Protein AF-A0A952FES9-F1 (afdb_monomer_lite)

Foldseek 3Di:
DDDDDDDDDDPPPPPPDPPPPPPPPPPPPQDAAADLDQVSVCCNVPVPDDPPPQWDWDFADDCAELVRHGDDPPGTFTWTKAWDDWADLDPFKIKTKIKIFGADPVRHGDQAFAGWIFIKIWMWTQDPVHTHTDETDRGQATAEGRSDQADWDWDDDPDRWIKIKTKYWDADQQKTWIWMWIWTDDRHDIHTPDRTHTPDIGRPRHDDPPDD

pLDDT: mean 83.29, std 17.83, range [33.44, 98.69]

Structure (mmCIF, N/CA/C/O backbone):
data_AF-A0A952FES9-F1
#
_entry.id   AF-A0A952FES9-F1
#
loop_
_atom_site.group_PDB
_atom_site.id
_atom_site.type_symbol
_atom_site.label_atom_id
_atom_site.label_alt_id
_atom_site.label_comp_id
_atom_site.label_asym_id
_atom_site.label_entity_id
_atom_site.label_seq_id
_atom_site.pdbx_PDB_ins_code
_atom_site.Cartn_x
_atom_site.Cartn_y
_atom_site.Cartn_z
_atom_site.occupancy
_atom_site.B_iso_or_equiv
_atom_site.auth_seq_id
_atom_site.auth_comp_id
_atom_site.auth_asym_id
_atom_site.auth_atom_id
_atom_site.pdbx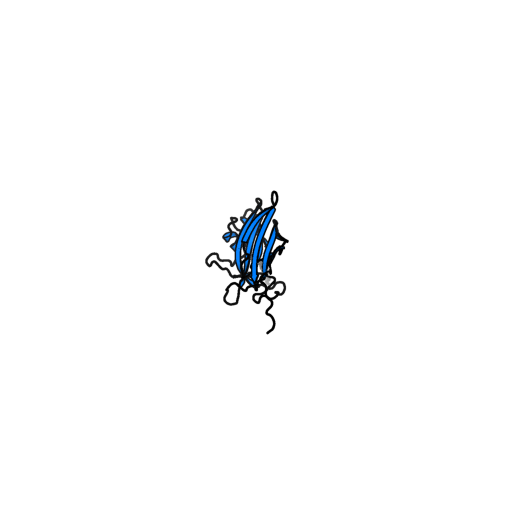_PDB_model_num
ATOM 1 N N . MET A 1 1 ? 2.338 -21.201 101.889 1.00 37.22 1 MET A N 1
ATOM 2 C CA . MET A 1 1 ? 3.198 -20.013 102.075 1.00 37.22 1 MET A CA 1
ATOM 3 C C . MET A 1 1 ? 4.229 -19.979 100.953 1.00 37.22 1 MET A C 1
ATOM 5 O O . MET A 1 1 ? 4.908 -20.974 100.788 1.00 37.22 1 MET A O 1
ATOM 9 N N . VAL A 1 2 ? 4.312 -18.839 100.245 1.00 34.56 2 VAL A N 1
ATOM 10 C CA . VAL A 1 2 ? 5.534 -18.262 99.623 1.00 34.56 2 VAL A CA 1
ATOM 11 C C . VAL A 1 2 ? 6.130 -19.034 98.419 1.00 34.56 2 VAL A C 1
ATOM 13 O O . VAL A 1 2 ? 6.714 -20.091 98.578 1.00 34.56 2 VAL A O 1
ATOM 16 N N . LYS A 1 3 ? 5.808 -18.593 97.186 1.00 33.44 3 LYS A N 1
ATOM 17 C CA . LYS A 1 3 ? 6.631 -17.792 96.224 1.00 33.44 3 LYS A CA 1
ATOM 18 C C . LYS A 1 3 ? 7.744 -18.594 95.517 1.00 33.44 3 LYS A C 1
ATOM 20 O O . LYS A 1 3 ? 8.674 -19.036 96.165 1.00 33.44 3 LYS A O 1
ATOM 25 N N . ALA A 1 4 ? 7.605 -18.797 94.198 1.00 37.91 4 ALA A N 1
ATOM 26 C CA . ALA A 1 4 ? 8.300 -18.071 93.103 1.00 37.91 4 ALA A CA 1
ATOM 27 C C . ALA A 1 4 ? 9.572 -18.845 92.659 1.00 37.91 4 ALA A C 1
ATOM 29 O O . ALA A 1 4 ? 10.183 -19.498 93.485 1.00 37.91 4 ALA A O 1
ATOM 30 N N . LEU A 1 5 ? 9.990 -18.944 91.393 1.00 39.38 5 LEU A N 1
ATOM 31 C CA . LEU A 1 5 ? 10.139 -17.943 90.338 1.00 39.38 5 LEU A CA 1
ATOM 32 C C . LEU A 1 5 ? 10.130 -18.609 88.937 1.00 39.38 5 LEU A C 1
ATOM 34 O O . LEU A 1 5 ? 10.703 -19.674 88.748 1.00 39.38 5 LEU A O 1
ATOM 38 N N . LEU A 1 6 ? 9.532 -17.892 87.978 1.00 43.06 6 LEU A N 1
ATOM 39 C CA . LEU A 1 6 ? 9.999 -17.573 86.616 1.00 43.06 6 LEU A CA 1
ATOM 40 C C . LEU A 1 6 ? 10.871 -18.568 85.818 1.00 43.06 6 LEU A C 1
ATOM 42 O O . LEU A 1 6 ? 12.030 -18.768 86.156 1.00 43.06 6 LEU A O 1
ATOM 46 N N . THR A 1 7 ? 10.449 -18.888 84.583 1.00 38.31 7 THR A N 1
ATOM 47 C CA . THR A 1 7 ? 11.291 -18.664 83.383 1.00 38.31 7 THR A CA 1
ATOM 48 C C . THR A 1 7 ? 10.426 -18.379 82.144 1.00 38.31 7 THR A C 1
ATOM 50 O O . THR A 1 7 ? 9.388 -18.991 81.922 1.00 38.31 7 THR A O 1
ATOM 53 N N . LYS A 1 8 ? 10.864 -17.368 81.389 1.00 44.75 8 LYS A N 1
ATOM 54 C CA . LYS A 1 8 ? 10.261 -16.713 80.222 1.00 44.75 8 LYS A CA 1
ATOM 55 C C . LYS A 1 8 ? 10.131 -17.635 79.003 1.00 44.75 8 LYS A C 1
ATOM 57 O O . LYS A 1 8 ? 11.095 -18.312 78.662 1.00 44.75 8 LYS A O 1
ATOM 62 N N . THR A 1 9 ? 9.071 -17.470 78.209 1.00 44.78 9 THR A N 1
ATOM 63 C CA . THR A 1 9 ? 9.201 -17.524 76.739 1.00 44.78 9 THR A CA 1
ATOM 64 C C . THR A 1 9 ? 8.173 -16.593 76.097 1.00 44.78 9 THR A C 1
ATOM 66 O O . THR A 1 9 ? 6.972 -16.831 76.138 1.00 44.78 9 THR A O 1
ATOM 69 N N . ILE A 1 10 ? 8.673 -15.479 75.563 1.00 46.44 10 ILE A N 1
ATOM 70 C CA . ILE A 1 10 ? 7.929 -14.499 74.772 1.00 46.44 10 ILE A CA 1
ATOM 71 C C . ILE A 1 10 ? 7.847 -15.071 73.356 1.00 46.44 10 ILE A C 1
ATOM 73 O O . ILE A 1 10 ? 8.868 -15.168 72.678 1.00 46.44 10 ILE A O 1
ATOM 77 N N . PHE A 1 11 ? 6.654 -15.473 72.919 1.00 42.72 11 PHE A N 1
ATOM 78 C CA . PHE A 1 11 ? 6.406 -15.831 71.524 1.00 42.72 11 PHE A CA 1
ATOM 79 C C . PHE A 1 11 ? 6.088 -14.550 70.750 1.00 42.72 11 PHE A C 1
ATOM 81 O O . PHE A 1 11 ? 4.980 -14.020 70.799 1.00 42.72 11 PHE A O 1
ATOM 88 N N . CYS A 1 12 ? 7.107 -14.024 70.077 1.00 37.72 12 CYS A N 1
ATOM 89 C CA . CYS A 1 12 ? 6.988 -12.930 69.126 1.00 37.72 12 CYS A CA 1
ATOM 90 C C . CYS A 1 12 ? 6.426 -13.517 67.820 1.00 37.72 12 CYS A C 1
ATOM 92 O O . CYS A 1 12 ? 7.174 -14.066 67.012 1.00 37.72 12 CYS A O 1
ATOM 94 N N . PHE A 1 13 ? 5.104 -13.479 67.635 1.00 44.19 13 PHE A N 1
ATOM 95 C CA . PHE A 1 13 ? 4.496 -13.805 66.345 1.00 44.19 13 PHE A CA 1
ATOM 96 C C . PHE A 1 13 ? 4.715 -12.615 65.407 1.00 44.19 13 PHE A C 1
ATOM 98 O O . PHE A 1 13 ? 4.030 -11.596 65.489 1.00 44.19 13 PHE A O 1
ATOM 105 N N . ALA A 1 14 ? 5.732 -12.735 64.555 1.00 44.38 14 ALA A N 1
ATOM 106 C CA . ALA A 1 14 ? 6.002 -11.805 63.475 1.00 44.38 14 ALA A CA 1
ATOM 107 C C . ALA A 1 14 ? 4.823 -11.823 62.492 1.00 44.38 14 ALA A C 1
ATOM 109 O O . ALA A 1 14 ? 4.564 -12.814 61.810 1.00 44.38 14 ALA A O 1
ATOM 110 N N . MET A 1 15 ? 4.095 -10.711 62.456 1.00 43.44 15 MET A N 1
ATOM 111 C CA . MET A 1 15 ? 3.069 -10.407 61.471 1.00 43.44 15 MET A CA 1
ATOM 112 C C . MET A 1 15 ? 3.768 -10.259 60.111 1.00 43.44 15 MET A C 1
ATOM 114 O O . MET A 1 15 ? 4.444 -9.265 59.849 1.00 43.44 15 MET A O 1
ATOM 118 N N . VAL A 1 16 ? 3.679 -11.302 59.284 1.00 50.78 16 VAL A N 1
ATOM 119 C CA . VAL A 1 16 ? 4.193 -11.322 57.911 1.00 50.78 16 VAL A CA 1
ATOM 120 C C . VAL A 1 16 ? 3.442 -10.257 57.116 1.00 50.78 16 VAL A C 1
ATOM 122 O O . VAL A 1 16 ? 2.251 -10.393 56.838 1.00 50.78 16 VAL A O 1
ATOM 125 N N . GLY A 1 17 ? 4.143 -9.170 56.799 1.00 46.59 17 GLY A N 1
ATOM 126 C CA . GLY A 1 17 ? 3.653 -8.116 55.927 1.00 46.59 17 GLY A CA 1
ATOM 127 C C . GLY A 1 17 ? 3.383 -8.668 54.532 1.00 46.59 17 GLY A C 1
ATOM 128 O O . GLY A 1 17 ? 4.299 -9.109 53.840 1.00 46.59 17 GLY A O 1
ATOM 129 N N . LEU A 1 18 ? 2.115 -8.621 54.124 1.00 42.81 18 LEU A N 1
ATOM 130 C CA . LEU A 1 18 ? 1.702 -8.735 52.731 1.00 42.81 18 LEU A CA 1
ATOM 131 C C . LEU A 1 18 ? 2.278 -7.524 51.977 1.00 42.81 18 LEU A C 1
ATOM 133 O O . LEU A 1 18 ? 1.701 -6.440 51.965 1.00 42.81 18 LEU A O 1
ATOM 137 N N . LEU A 1 19 ? 3.452 -7.701 51.375 1.00 47.50 19 LEU A N 1
ATOM 138 C CA . LEU A 1 19 ? 3.967 -6.812 50.340 1.00 47.50 19 LEU A CA 1
ATOM 139 C C . LEU A 1 19 ? 3.065 -6.965 49.113 1.00 47.50 19 LEU A C 1
ATOM 141 O O . LEU A 1 19 ? 3.233 -7.876 48.305 1.00 47.50 19 LEU A O 1
ATOM 145 N N . THR A 1 20 ? 2.081 -6.078 48.986 1.00 48.62 20 THR A N 1
ATOM 146 C CA . THR A 1 20 ? 1.374 -5.848 47.729 1.00 48.62 20 THR A CA 1
ATOM 147 C C . THR A 1 20 ? 2.391 -5.321 46.722 1.00 48.62 20 THR A C 1
ATOM 149 O O . THR A 1 20 ? 2.711 -4.132 46.707 1.00 48.62 20 THR A O 1
ATOM 152 N N . LEU A 1 21 ? 2.929 -6.217 45.897 1.00 49.56 21 LEU A N 1
ATOM 153 C CA . LEU A 1 21 ? 3.602 -5.857 44.657 1.00 49.56 21 LEU A CA 1
ATOM 154 C C . LEU A 1 21 ? 2.552 -5.203 43.753 1.00 49.56 21 LEU A C 1
ATOM 156 O O . LEU A 1 21 ? 1.892 -5.869 42.959 1.00 49.56 21 LEU A O 1
ATOM 160 N N . ALA A 1 22 ? 2.371 -3.891 43.904 1.00 50.25 22 ALA A N 1
ATOM 161 C CA . ALA A 1 22 ? 1.755 -3.055 42.890 1.00 50.25 22 ALA A CA 1
ATOM 162 C C . ALA A 1 22 ? 2.706 -3.051 41.688 1.00 50.25 22 ALA A C 1
ATOM 164 O O . ALA A 1 22 ? 3.553 -2.176 41.524 1.00 50.25 22 ALA A O 1
ATOM 165 N N . SER A 1 23 ? 2.622 -4.107 40.884 1.00 43.56 23 SER A N 1
ATOM 166 C CA . SER A 1 23 ? 3.168 -4.114 39.541 1.00 43.56 23 SER A CA 1
ATOM 167 C C . SER A 1 23 ? 2.379 -3.058 38.771 1.00 43.56 23 SER A C 1
ATOM 169 O O . SER A 1 23 ? 1.238 -3.285 38.373 1.00 43.56 23 SER A O 1
ATOM 171 N N . CYS A 1 24 ? 2.962 -1.864 38.634 1.00 47.00 24 CYS A N 1
ATOM 172 C CA . CYS A 1 24 ? 2.559 -0.868 37.648 1.00 47.00 24 CYS A CA 1
ATOM 173 C C . CYS A 1 24 ? 2.824 -1.442 36.252 1.00 47.00 24 CYS A C 1
ATOM 175 O O . CYS A 1 24 ? 3.723 -0.994 35.542 1.00 47.00 24 CYS A O 1
ATOM 177 N N . ASN A 1 25 ? 2.052 -2.449 35.856 1.00 50.66 25 ASN A N 1
ATOM 178 C CA . ASN A 1 25 ? 1.855 -2.735 34.453 1.00 50.66 25 ASN A CA 1
ATOM 179 C C . ASN A 1 25 ? 1.049 -1.547 33.937 1.00 50.66 25 ASN A C 1
ATOM 181 O O . ASN A 1 25 ? -0.163 -1.485 34.127 1.00 50.66 25 ASN A O 1
ATOM 185 N N . LYS A 1 26 ? 1.733 -0.548 33.364 1.00 53.19 26 LYS A N 1
ATOM 186 C CA . LYS A 1 26 ? 1.083 0.334 32.397 1.00 53.19 26 LYS A CA 1
ATOM 187 C C . LYS A 1 26 ? 0.494 -0.615 31.364 1.00 53.19 26 LYS A C 1
ATOM 189 O O . LYS A 1 26 ? 1.251 -1.230 30.620 1.00 53.19 26 LYS A O 1
ATOM 194 N N . GLU A 1 27 ? -0.819 -0.803 31.401 1.00 58.66 27 GLU A N 1
ATOM 195 C CA . GLU A 1 27 ? -1.538 -1.410 30.294 1.00 58.66 27 GLU A CA 1
ATOM 196 C C . GLU A 1 27 ? -1.139 -0.592 29.069 1.00 58.66 27 GLU A C 1
ATOM 198 O O . GLU A 1 27 ? -1.372 0.617 29.015 1.00 58.66 27 GLU A O 1
ATOM 203 N N . GLU A 1 28 ? -0.373 -1.214 28.178 1.00 69.25 28 GLU A N 1
ATOM 204 C CA . GLU A 1 28 ? 0.093 -0.572 26.963 1.00 69.25 28 GLU A CA 1
ATOM 205 C C . GLU A 1 28 ? -1.152 -0.323 26.118 1.00 69.25 28 GLU A C 1
ATOM 207 O O . GLU A 1 28 ? -1.733 -1.244 25.541 1.00 69.25 28 GLU A O 1
ATOM 212 N N . GLU A 1 29 ? -1.644 0.914 26.169 1.00 81.75 29 GLU A N 1
ATOM 213 C CA . GLU A 1 29 ? -2.833 1.324 25.440 1.00 81.75 29 GLU A CA 1
ATOM 214 C C . GLU A 1 29 ? -2.587 1.061 23.956 1.00 81.75 29 GLU A C 1
ATOM 216 O O . GLU A 1 29 ? -1.639 1.584 23.365 1.00 81.75 29 GLU A O 1
ATOM 221 N N . ILE A 1 30 ? -3.412 0.197 23.360 1.00 88.31 30 ILE A N 1
ATOM 222 C CA . ILE A 1 30 ? -3.239 -0.167 21.958 1.00 88.31 30 ILE A CA 1
ATOM 223 C C . ILE A 1 30 ? -3.445 1.105 21.121 1.00 88.31 30 ILE A C 1
ATOM 225 O O . ILE A 1 30 ? -4.477 1.749 21.282 1.00 88.31 30 ILE A O 1
ATOM 229 N N . PRO A 1 31 ? -2.520 1.484 20.223 1.00 93.25 31 PRO A N 1
ATOM 230 C CA . PRO A 1 31 ? -2.639 2.739 19.491 1.00 93.25 31 PRO A CA 1
ATOM 231 C C . PRO A 1 31 ? -3.911 2.828 18.636 1.00 93.25 31 PRO A C 1
ATOM 233 O O . PRO A 1 31 ? -4.290 1.881 17.936 1.00 93.25 31 PRO A O 1
ATOM 236 N N . HIS A 1 32 ? -4.536 4.007 18.652 1.00 96.19 32 HIS A N 1
ATOM 237 C CA . HIS A 1 32 ? -5.745 4.322 17.895 1.00 96.19 32 HIS A CA 1
ATOM 238 C C . HIS A 1 32 ? -5.620 5.664 17.165 1.00 96.19 32 HIS A C 1
ATOM 240 O O . HIS A 1 32 ? -5.036 6.616 17.678 1.00 96.19 32 HIS A O 1
ATOM 246 N N . ALA A 1 33 ? -6.241 5.765 15.990 1.00 96.75 33 ALA A N 1
ATOM 247 C CA . ALA A 1 33 ? -6.439 7.022 15.278 1.00 96.75 33 ALA A CA 1
ATOM 248 C C . ALA A 1 33 ? -7.888 7.495 15.443 1.00 96.75 33 ALA A C 1
ATOM 250 O O . ALA A 1 33 ? -8.834 6.747 15.191 1.00 96.75 33 ALA A O 1
ATOM 251 N N . ALA A 1 34 ? -8.091 8.758 15.817 1.00 95.88 34 ALA A N 1
ATOM 252 C CA . ALA A 1 34 ? -9.437 9.316 15.972 1.00 95.88 34 ALA A CA 1
ATOM 253 C C . ALA A 1 34 ? -10.205 9.403 14.637 1.00 95.88 34 ALA A C 1
ATOM 255 O O . ALA A 1 34 ? -11.433 9.309 14.600 1.00 95.88 34 ALA A O 1
ATOM 256 N N . THR A 1 35 ? -9.487 9.568 13.524 1.00 96.25 35 THR A N 1
ATOM 257 C CA . THR A 1 35 ? -10.046 9.759 12.181 1.00 96.25 35 THR A CA 1
ATOM 258 C C . THR A 1 35 ? -9.373 8.827 11.170 1.00 96.25 35 THR A C 1
ATOM 260 O O . THR A 1 35 ? -8.400 8.147 11.482 1.00 96.25 35 THR A O 1
ATOM 263 N N . LEU A 1 36 ? -9.898 8.804 9.941 1.00 97.25 36 LEU A N 1
ATOM 264 C CA . LEU A 1 36 ? -9.268 8.135 8.794 1.00 97.25 36 LEU A CA 1
ATOM 265 C C . LEU A 1 36 ? -8.270 9.047 8.058 1.00 97.25 36 LEU A C 1
ATOM 267 O O . LEU A 1 36 ? -7.999 8.850 6.874 1.00 97.25 36 LEU A O 1
ATOM 271 N N . ASP A 1 37 ? -7.762 10.081 8.728 1.00 95.19 37 ASP A N 1
ATOM 272 C CA . ASP A 1 37 ? -6.699 10.906 8.171 1.00 95.19 37 ASP A CA 1
ATOM 273 C C . ASP A 1 37 ? -5.431 10.066 7.928 1.00 95.19 37 ASP A C 1
ATOM 275 O O . ASP A 1 37 ? -5.051 9.235 8.754 1.00 95.19 37 ASP A O 1
ATOM 279 N N . ARG A 1 38 ? -4.769 10.289 6.787 1.00 92.69 38 ARG A N 1
ATOM 280 C CA . ARG A 1 38 ? -3.589 9.511 6.374 1.00 92.69 38 ARG A CA 1
ATOM 281 C C . ARG A 1 38 ? -2.460 9.607 7.394 1.00 92.69 38 ARG A C 1
ATOM 283 O O . ARG A 1 38 ? -1.885 8.588 7.752 1.00 92.69 38 ARG A O 1
ATOM 290 N N . THR A 1 39 ? -2.171 10.808 7.880 1.00 90.94 39 THR A N 1
ATOM 291 C CA . THR A 1 39 ? -1.104 11.061 8.855 1.00 90.94 39 THR A CA 1
ATOM 292 C C . THR A 1 39 ? -1.407 10.366 10.182 1.00 90.94 39 THR A C 1
ATOM 294 O O . THR A 1 39 ? -0.530 9.712 10.746 1.00 90.94 39 THR A O 1
ATOM 297 N N . ALA A 1 40 ? -2.657 10.429 10.651 1.00 93.81 40 ALA A N 1
ATOM 298 C CA . ALA A 1 40 ? -3.076 9.734 11.869 1.00 93.81 40 ALA A CA 1
ATOM 299 C C . ALA A 1 40 ? -2.949 8.204 11.748 1.00 93.81 40 ALA A C 1
ATOM 301 O O . ALA A 1 40 ? -2.428 7.551 12.652 1.00 93.81 40 ALA A O 1
ATOM 302 N N . LEU A 1 41 ? -3.381 7.623 10.624 1.00 95.94 41 LEU A N 1
ATOM 303 C CA . LEU A 1 41 ? -3.267 6.181 10.386 1.00 95.94 41 LEU A CA 1
ATOM 304 C C . LEU A 1 41 ? -1.812 5.730 10.204 1.00 95.94 41 LEU A C 1
ATOM 306 O O . LEU A 1 41 ? -1.452 4.652 10.678 1.00 95.94 41 LEU A O 1
ATOM 310 N N . MET A 1 42 ? -0.965 6.551 9.574 1.00 94.00 42 MET A N 1
ATOM 311 C CA . MET A 1 42 ? 0.474 6.293 9.469 1.00 94.00 42 MET A CA 1
ATOM 312 C C . MET A 1 42 ? 1.135 6.216 10.845 1.00 94.00 42 MET A C 1
ATOM 314 O O . MET A 1 42 ? 1.875 5.270 11.086 1.00 94.00 42 MET A O 1
ATOM 318 N N . ALA A 1 43 ? 0.818 7.130 11.767 1.00 92.12 43 ALA A N 1
ATOM 319 C CA . ALA A 1 43 ? 1.353 7.092 13.131 1.00 92.12 43 ALA A CA 1
ATOM 320 C C . ALA A 1 43 ? 0.920 5.834 13.912 1.00 92.12 43 ALA A C 1
ATOM 322 O O . ALA A 1 43 ? 1.680 5.317 14.725 1.00 92.12 43 ALA A O 1
ATOM 323 N N . VAL A 1 44 ? -0.279 5.301 13.646 1.00 94.44 44 VAL A N 1
ATOM 324 C CA . VAL A 1 44 ? -0.731 4.028 14.237 1.00 94.44 44 VAL A CA 1
ATOM 325 C C . VAL A 1 44 ? -0.014 2.830 13.608 1.00 94.44 44 VAL A C 1
ATOM 327 O O . VAL A 1 44 ? 0.387 1.911 14.318 1.00 94.44 44 VAL A O 1
ATOM 330 N N . ALA A 1 45 ? 0.143 2.810 12.281 1.00 94.50 45 ALA A N 1
ATOM 331 C CA . ALA A 1 45 ? 0.784 1.698 11.573 1.00 94.50 45 ALA A CA 1
ATOM 332 C C . ALA A 1 45 ? 2.311 1.659 11.757 1.00 94.50 45 ALA A C 1
ATOM 334 O O . ALA A 1 45 ? 2.921 0.587 11.695 1.00 94.50 45 ALA A O 1
ATOM 335 N N . PHE A 1 46 ? 2.917 2.821 11.984 1.00 92.06 46 PHE A N 1
ATOM 336 C CA . PHE A 1 46 ? 4.349 3.030 12.120 1.00 92.06 46 PHE A CA 1
ATOM 337 C C . PHE A 1 46 ? 4.587 4.032 13.261 1.00 92.06 46 PHE A C 1
ATOM 339 O O . PHE A 1 46 ? 4.649 5.232 13.009 1.00 92.06 46 PHE A O 1
ATOM 346 N N . PRO A 1 47 ? 4.719 3.573 14.517 1.00 86.94 47 PRO A N 1
ATOM 347 C CA . PRO A 1 47 ? 4.833 4.462 15.680 1.00 86.94 47 PRO A CA 1
ATOM 348 C C . PRO A 1 47 ? 5.999 5.460 15.610 1.00 86.94 47 PRO A C 1
ATOM 350 O O . PRO A 1 47 ? 5.893 6.577 16.110 1.00 86.94 47 PRO A O 1
ATOM 353 N N . ASP A 1 48 ? 7.086 5.085 14.932 1.00 85.19 48 ASP A N 1
ATOM 354 C CA . ASP A 1 48 ? 8.259 5.941 14.723 1.00 85.19 48 ASP A CA 1
ATOM 355 C C . ASP A 1 48 ? 8.127 6.864 13.494 1.00 85.19 48 ASP A C 1
ATOM 357 O O . ASP A 1 48 ? 9.081 7.551 13.118 1.00 85.19 48 ASP A O 1
ATOM 361 N N . TRP A 1 49 ? 6.972 6.864 12.817 1.00 85.31 49 TRP A N 1
ATOM 362 C CA . TRP A 1 49 ? 6.726 7.683 11.634 1.00 85.31 49 TRP A CA 1
ATOM 363 C C . TRP A 1 49 ? 6.487 9.147 11.995 1.00 85.31 49 TRP A C 1
ATOM 365 O O . TRP A 1 49 ? 5.718 9.470 12.902 1.00 85.31 49 TRP A O 1
ATOM 375 N N . LYS A 1 50 ? 7.144 10.053 11.264 1.00 75.38 50 LYS A N 1
ATOM 376 C CA . LYS A 1 50 ? 7.068 11.497 11.499 1.00 75.38 50 LYS A CA 1
ATOM 377 C C . LYS A 1 50 ? 6.655 12.213 10.225 1.00 75.38 50 LYS A C 1
ATOM 379 O O . LYS A 1 50 ? 7.317 12.116 9.197 1.00 75.38 50 LYS A O 1
ATOM 384 N N . ALA A 1 51 ? 5.591 13.002 10.328 1.00 67.38 51 ALA A N 1
ATOM 385 C CA . ALA A 1 51 ? 5.066 13.780 9.211 1.00 67.38 51 ALA A CA 1
ATOM 386 C C . ALA A 1 51 ? 5.990 14.928 8.762 1.00 67.38 51 ALA A C 1
ATOM 388 O O . ALA A 1 51 ? 5.849 15.416 7.644 1.00 67.38 51 ALA A O 1
ATOM 389 N N . SER A 1 52 ? 6.905 15.384 9.626 1.00 56.75 52 SER A N 1
ATOM 390 C CA . SER A 1 52 ? 7.625 16.657 9.477 1.00 56.75 52 SER A CA 1
ATOM 391 C C . SER A 1 52 ? 8.677 16.692 8.364 1.00 56.75 52 SER A C 1
ATOM 393 O O . SER A 1 52 ? 9.111 17.780 7.995 1.00 56.75 52 SER A O 1
ATOM 395 N N . ASP A 1 53 ? 9.054 15.540 7.802 1.00 51.78 53 ASP A N 1
ATOM 396 C CA . ASP A 1 53 ? 10.269 15.431 6.981 1.00 51.78 53 ASP A CA 1
ATOM 397 C C . ASP A 1 53 ? 9.969 14.925 5.556 1.00 51.78 53 ASP A C 1
ATOM 399 O O . ASP A 1 53 ? 10.873 14.786 4.734 1.00 51.78 53 ASP A O 1
ATOM 403 N N . GLY A 1 54 ? 8.707 14.594 5.250 1.00 54.31 54 GLY A N 1
ATOM 404 C CA . GLY A 1 54 ? 8.272 14.047 3.954 1.00 54.31 54 GLY A CA 1
ATOM 405 C C . GLY A 1 54 ? 8.782 12.634 3.632 1.00 54.31 54 GLY A C 1
ATOM 406 O O . GLY A 1 54 ? 8.182 11.956 2.806 1.00 54.31 54 GLY A O 1
ATOM 407 N N . LYS A 1 55 ? 9.829 12.169 4.321 1.00 63.50 55 LYS A N 1
ATOM 408 C CA . LYS A 1 55 ? 10.432 10.843 4.196 1.00 63.50 55 LYS A CA 1
ATOM 409 C C . LYS A 1 55 ? 10.581 10.253 5.586 1.00 63.50 55 LYS A C 1
ATOM 411 O O . LYS A 1 55 ? 11.387 10.741 6.374 1.00 63.50 55 LYS A O 1
ATOM 416 N N . THR A 1 56 ? 9.844 9.194 5.911 1.00 76.69 56 THR A N 1
ATOM 417 C CA . THR A 1 56 ? 10.254 8.365 7.049 1.00 76.69 56 THR A CA 1
ATOM 418 C C . THR A 1 56 ? 10.716 7.010 6.569 1.00 76.69 56 THR A C 1
ATOM 420 O O . THR A 1 56 ? 9.974 6.263 5.932 1.00 76.69 56 THR A O 1
ATOM 423 N N . ILE A 1 57 ? 11.962 6.709 6.920 1.00 87.00 57 ILE A N 1
ATOM 424 C CA . ILE A 1 57 ? 12.577 5.415 6.693 1.00 87.00 57 ILE A CA 1
ATOM 425 C C . ILE A 1 57 ? 12.134 4.490 7.820 1.00 87.00 57 ILE A C 1
ATOM 427 O O . ILE A 1 57 ? 12.416 4.740 8.989 1.00 87.00 57 ILE A O 1
ATOM 431 N N . GLN A 1 58 ? 11.453 3.415 7.454 1.00 89.75 58 GLN A N 1
ATOM 432 C CA . GLN A 1 58 ? 11.009 2.362 8.353 1.00 89.75 58 GLN A CA 1
ATOM 433 C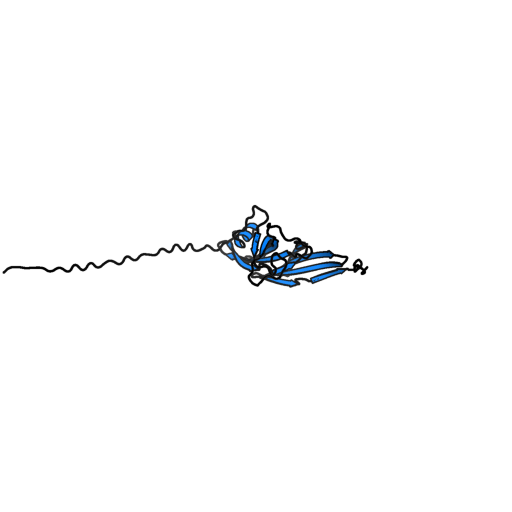 C . GLN A 1 58 ? 11.695 1.053 7.969 1.00 89.75 58 GLN A C 1
ATOM 435 O O . GLN A 1 58 ? 12.022 0.815 6.806 1.00 89.75 58 GLN A O 1
ATOM 440 N N . ALA A 1 59 ? 11.918 0.186 8.951 1.00 90.06 59 ALA A N 1
ATOM 441 C CA . ALA A 1 59 ? 12.361 -1.176 8.694 1.00 90.06 59 ALA A CA 1
ATOM 442 C C . ALA A 1 59 ? 11.120 -2.065 8.527 1.00 90.06 59 ALA A C 1
ATOM 444 O O . ALA A 1 59 ? 10.418 -2.335 9.504 1.00 90.06 59 ALA A O 1
ATOM 445 N N . ILE A 1 60 ? 10.847 -2.505 7.298 1.00 90.25 60 ILE A N 1
ATOM 446 C CA . ILE A 1 60 ? 9.666 -3.311 6.954 1.00 90.25 60 ILE A CA 1
ATOM 447 C C . ILE A 1 60 ? 10.061 -4.596 6.235 1.00 90.25 60 ILE A C 1
ATOM 449 O O . ILE A 1 60 ? 11.144 -4.675 5.659 1.00 90.25 60 ILE A O 1
ATOM 453 N N . GLU A 1 61 ? 9.199 -5.604 6.260 1.00 89.81 61 GLU A N 1
ATOM 454 C CA . GLU A 1 61 ? 9.462 -6.846 5.532 1.00 89.81 61 GLU A CA 1
ATOM 455 C C . GLU A 1 61 ? 9.184 -6.649 4.040 1.00 89.81 61 GLU A C 1
ATOM 457 O O . GLU A 1 61 ? 8.038 -6.503 3.619 1.00 89.81 61 GLU A O 1
ATOM 462 N N . LEU A 1 62 ? 10.249 -6.649 3.236 1.00 85.56 62 LEU A N 1
ATOM 463 C CA . LEU A 1 62 ? 10.168 -6.666 1.778 1.00 85.56 62 LEU A CA 1
ATOM 464 C C . LEU A 1 62 ? 10.747 -7.980 1.249 1.00 85.56 62 LEU A C 1
ATOM 466 O O . LEU A 1 62 ? 11.709 -8.498 1.818 1.00 85.56 62 LEU A O 1
ATOM 470 N N . PRO A 1 63 ? 10.228 -8.511 0.128 1.00 77.25 63 PRO A N 1
ATOM 471 C CA . PRO A 1 63 ? 10.777 -9.715 -0.487 1.00 77.25 63 PRO A CA 1
ATOM 472 C C . PRO A 1 63 ? 12.170 -9.481 -1.095 1.00 77.25 63 PRO A C 1
ATOM 474 O O . PRO A 1 63 ? 12.873 -10.450 -1.361 1.00 77.25 63 PRO A O 1
ATOM 477 N N . ILE A 1 64 ? 12.607 -8.228 -1.278 1.00 70.00 64 ILE A N 1
ATOM 478 C CA . ILE A 1 64 ? 13.983 -7.889 -1.667 1.00 70.00 64 ILE A CA 1
ATOM 479 C C . ILE A 1 64 ? 14.677 -7.042 -0.598 1.00 70.00 64 ILE A C 1
ATOM 481 O O . ILE A 1 64 ? 14.044 -6.281 0.137 1.00 70.00 64 ILE A O 1
ATOM 485 N N . ASN A 1 65 ? 16.000 -7.152 -0.538 1.00 69.38 65 ASN A N 1
ATOM 486 C CA . ASN A 1 65 ? 16.856 -6.293 0.272 1.00 69.38 65 ASN A CA 1
ATOM 487 C C . ASN A 1 65 ? 17.271 -5.021 -0.492 1.00 69.38 65 ASN A C 1
ATOM 489 O O . ASN A 1 65 ? 17.059 -4.906 -1.699 1.00 69.38 65 ASN A O 1
ATOM 493 N N . SER A 1 66 ? 17.932 -4.086 0.200 1.00 64.81 66 SER A N 1
ATOM 494 C CA . SER A 1 66 ? 18.450 -2.836 -0.387 1.00 64.81 66 SER A CA 1
ATOM 495 C C . SER A 1 66 ? 19.489 -3.038 -1.504 1.00 64.81 66 SER A C 1
ATOM 497 O O . SER A 1 66 ? 19.851 -2.087 -2.180 1.00 64.81 66 SER A O 1
ATOM 499 N N . GLY A 1 67 ? 19.992 -4.258 -1.708 1.00 63.72 67 GLY A N 1
ATOM 500 C CA . GLY A 1 67 ? 20.867 -4.608 -2.830 1.00 63.72 67 GLY A CA 1
ATOM 501 C C . GLY A 1 67 ? 20.121 -5.163 -4.046 1.00 63.72 67 GLY A C 1
ATOM 502 O O . GLY A 1 67 ? 20.768 -5.697 -4.944 1.00 63.72 67 GLY A O 1
ATOM 503 N N . GLY A 1 68 ? 18.784 -5.128 -4.055 1.00 64.56 68 GLY A N 1
ATOM 504 C CA . GLY A 1 68 ? 17.961 -5.664 -5.143 1.00 64.56 68 GLY A CA 1
ATOM 505 C C . GLY A 1 68 ? 17.921 -7.194 -5.212 1.00 64.56 68 GLY A C 1
ATOM 506 O O . GLY A 1 68 ? 17.479 -7.751 -6.212 1.00 64.56 68 GLY A O 1
ATOM 507 N N . LYS A 1 69 ? 18.394 -7.896 -4.174 1.00 70.00 69 LYS A N 1
ATOM 508 C CA . LYS A 1 69 ? 18.396 -9.367 -4.107 1.00 70.00 69 LYS A CA 1
ATOM 509 C C . LYS A 1 69 ? 17.254 -9.862 -3.234 1.00 70.00 69 LYS A C 1
ATOM 511 O O . LYS A 1 69 ? 16.845 -9.157 -2.316 1.00 70.00 69 LYS A O 1
ATOM 516 N N . GLN A 1 70 ? 16.810 -11.098 -3.463 1.00 78.12 70 GLN A N 1
ATOM 517 C CA . GLN A 1 70 ? 15.843 -11.768 -2.593 1.00 78.12 70 GLN A CA 1
ATOM 518 C C . GLN A 1 70 ? 16.288 -11.666 -1.127 1.00 78.12 70 GLN A C 1
ATOM 520 O O . GLN A 1 70 ? 17.408 -12.047 -0.773 1.00 78.12 70 GLN A O 1
ATOM 525 N N . ALA A 1 71 ? 15.417 -11.126 -0.282 1.00 77.75 71 ALA A N 1
ATOM 526 C CA . ALA A 1 71 ? 15.648 -11.055 1.148 1.00 77.75 71 ALA A CA 1
ATOM 527 C C . ALA A 1 71 ? 15.331 -12.417 1.789 1.00 77.75 71 ALA A C 1
ATOM 529 O O . ALA A 1 71 ? 14.347 -13.060 1.402 1.00 77.75 71 ALA A O 1
ATOM 530 N N . PRO A 1 72 ? 16.121 -12.868 2.781 1.00 81.75 72 PRO A N 1
ATOM 531 C CA . PRO A 1 72 ? 15.715 -13.978 3.632 1.00 81.75 72 PRO A CA 1
ATOM 532 C C . PRO A 1 72 ? 14.374 -13.663 4.304 1.00 81.75 72 PRO A C 1
ATOM 534 O O . PRO A 1 72 ? 14.151 -12.530 4.736 1.00 81.75 72 PRO A O 1
ATOM 537 N N . THR A 1 73 ? 13.496 -14.658 4.426 1.00 79.44 73 THR A N 1
ATOM 538 C CA . THR A 1 73 ? 12.189 -14.506 5.081 1.00 79.44 73 THR A CA 1
ATOM 539 C C . THR A 1 73 ? 12.333 -13.881 6.472 1.00 79.44 73 THR A C 1
ATOM 541 O O . THR A 1 73 ? 13.194 -14.288 7.249 1.00 79.44 73 THR A O 1
ATOM 544 N N . GLY A 1 74 ? 11.500 -12.881 6.776 1.00 78.19 74 GLY A N 1
ATOM 545 C CA . GLY A 1 74 ? 11.538 -12.136 8.041 1.00 78.19 74 GLY A CA 1
ATOM 546 C C . GLY A 1 74 ? 12.642 -11.075 8.132 1.00 78.19 74 GLY A C 1
ATOM 547 O O . GLY A 1 74 ? 12.756 -10.393 9.150 1.00 78.19 74 GLY A O 1
ATOM 548 N N . SER A 1 75 ? 13.461 -10.898 7.089 1.00 84.31 75 SER A N 1
ATOM 549 C CA . SER A 1 75 ? 14.415 -9.787 7.044 1.00 84.31 75 SER A CA 1
ATOM 550 C C . SER A 1 75 ? 13.686 -8.472 6.806 1.00 84.31 75 SER A C 1
ATOM 552 O O . SER A 1 75 ? 12.822 -8.371 5.935 1.00 84.31 75 SER A O 1
ATOM 554 N N . LYS A 1 76 ? 14.086 -7.443 7.553 1.00 88.88 76 LYS A N 1
ATOM 555 C CA . LYS A 1 76 ? 13.577 -6.087 7.365 1.00 88.88 76 LYS A CA 1
ATOM 556 C C . LYS A 1 76 ? 14.497 -5.292 6.447 1.00 88.88 76 LYS A C 1
ATOM 558 O O . LYS A 1 76 ? 15.706 -5.232 6.666 1.00 88.88 76 LYS A O 1
ATOM 563 N N . THR A 1 77 ? 13.905 -4.634 5.464 1.00 89.06 77 THR A N 1
ATOM 564 C CA . THR A 1 77 ? 14.564 -3.721 4.533 1.00 89.06 77 THR A CA 1
ATOM 565 C C . THR A 1 77 ? 14.256 -2.289 4.949 1.00 89.06 77 THR A C 1
ATOM 567 O O . THR A 1 77 ? 13.100 -1.934 5.199 1.00 89.06 77 THR A O 1
ATOM 570 N N . ARG A 1 78 ? 15.297 -1.451 5.032 1.00 90.69 78 ARG A N 1
ATOM 571 C CA . ARG A 1 78 ? 15.123 -0.009 5.242 1.00 90.69 78 ARG A CA 1
ATOM 572 C C . ARG A 1 78 ? 14.407 0.561 4.029 1.00 90.69 78 ARG A C 1
ATOM 574 O O . ARG A 1 78 ? 14.908 0.428 2.915 1.00 90.69 78 ARG A O 1
ATOM 581 N N . SER A 1 79 ? 13.259 1.180 4.261 1.00 90.38 79 SER A N 1
ATOM 582 C CA . SER A 1 79 ? 12.404 1.661 3.185 1.00 90.38 79 SER A CA 1
ATOM 583 C C . SER A 1 79 ? 11.754 2.985 3.544 1.00 90.38 79 SER A C 1
ATOM 585 O O . SER A 1 79 ? 11.268 3.156 4.659 1.00 90.38 79 SER A O 1
ATOM 587 N N . GLU A 1 80 ? 11.719 3.911 2.597 1.00 91.00 80 GLU A N 1
ATOM 588 C CA . GLU A 1 80 ? 10.866 5.090 2.663 1.00 91.00 80 GLU A CA 1
ATOM 589 C C . GLU A 1 80 ? 9.413 4.651 2.458 1.00 91.00 80 GLU A C 1
ATOM 591 O O . GLU A 1 80 ? 9.114 3.961 1.480 1.00 91.00 80 GLU A O 1
ATOM 596 N N . ILE A 1 81 ? 8.522 5.018 3.387 1.00 91.81 81 ILE A N 1
ATOM 597 C CA . ILE A 1 81 ? 7.097 4.668 3.323 1.00 91.81 81 ILE A CA 1
ATOM 598 C C . ILE A 1 81 ? 6.255 5.918 3.084 1.00 91.81 81 ILE A C 1
ATOM 600 O O . ILE A 1 81 ? 6.253 6.843 3.900 1.00 91.81 81 ILE A O 1
ATOM 604 N N . LEU A 1 82 ? 5.486 5.908 1.998 1.00 91.06 82 LEU A N 1
ATOM 605 C CA . LEU A 1 82 ? 4.634 7.013 1.572 1.00 91.06 82 LEU A CA 1
ATOM 606 C C . LEU A 1 82 ? 3.158 6.588 1.589 1.00 91.06 82 LEU A C 1
ATOM 608 O O . LEU A 1 82 ? 2.812 5.569 0.987 1.00 91.06 82 LEU A O 1
ATOM 612 N N . PRO A 1 83 ? 2.251 7.338 2.240 1.00 93.12 83 PRO A N 1
ATOM 613 C CA . PRO A 1 83 ? 0.827 7.024 2.208 1.00 93.12 83 PRO A CA 1
ATOM 614 C C . PRO A 1 83 ? 0.216 7.362 0.839 1.00 93.12 83 PRO A C 1
ATOM 616 O O . PRO A 1 83 ? 0.289 8.501 0.379 1.00 93.12 83 PRO A O 1
ATOM 619 N N . LEU A 1 84 ? -0.462 6.399 0.210 1.00 94.88 84 LEU A N 1
ATOM 620 C CA . LEU A 1 84 ? -1.109 6.574 -1.097 1.00 94.88 84 LEU A CA 1
ATOM 621 C C . LEU A 1 84 ? -2.585 6.936 -0.941 1.00 94.88 84 LEU A C 1
ATOM 623 O O . LEU A 1 84 ? -3.007 8.047 -1.262 1.00 94.88 84 LEU A O 1
ATOM 627 N N . TYR A 1 85 ? -3.365 6.004 -0.396 1.00 97.81 85 TYR A N 1
ATOM 628 C CA . TYR A 1 85 ? -4.820 6.092 -0.308 1.00 97.81 85 TYR A CA 1
ATOM 629 C C . TYR A 1 85 ? -5.303 5.602 1.047 1.00 97.81 85 TYR A C 1
ATOM 631 O O . TYR A 1 85 ? -4.700 4.715 1.644 1.00 97.81 85 TYR A O 1
ATOM 639 N N . VAL A 1 86 ? -6.435 6.136 1.496 1.00 98.25 86 VAL A N 1
ATOM 640 C CA . VAL A 1 86 ? -7.235 5.543 2.569 1.00 98.25 86 VAL A CA 1
ATOM 641 C C . VAL A 1 86 ? -8.617 5.298 1.998 1.00 98.25 86 VAL A C 1
ATOM 643 O O . VAL A 1 86 ? -9.274 6.225 1.528 1.00 98.25 86 VAL A O 1
ATOM 646 N N . VAL A 1 87 ? -9.037 4.041 2.010 1.00 97.94 87 VAL A N 1
ATOM 647 C CA . VAL A 1 87 ? -10.312 3.596 1.459 1.00 97.94 87 VAL A CA 1
ATOM 648 C C . VAL A 1 87 ? -11.168 3.106 2.609 1.00 97.94 87 VAL A C 1
ATOM 650 O O . VAL A 1 87 ? -10.857 2.101 3.245 1.00 97.94 87 VAL A O 1
ATOM 653 N N . ARG A 1 88 ? -12.263 3.815 2.883 1.00 97.50 88 ARG A N 1
ATOM 654 C CA . ARG A 1 88 ? -13.305 3.308 3.773 1.00 97.50 88 ARG A CA 1
ATOM 655 C C . ARG A 1 88 ? -14.089 2.233 3.021 1.00 97.50 88 ARG A C 1
ATOM 657 O O . ARG A 1 88 ? -14.725 2.541 2.019 1.00 97.50 88 ARG A O 1
ATOM 664 N N . LEU A 1 89 ? -14.044 0.999 3.513 1.00 96.75 89 LEU A N 1
ATOM 665 C CA . LEU A 1 89 ? -14.764 -0.129 2.921 1.00 96.75 89 LEU A CA 1
ATOM 666 C C . LEU A 1 89 ? -16.226 -0.147 3.384 1.00 96.75 89 LEU A C 1
ATOM 668 O O . LEU A 1 89 ? -17.124 -0.412 2.593 1.00 96.75 89 LEU A O 1
ATOM 672 N N . ASN A 1 90 ? -16.458 0.166 4.661 1.00 95.50 90 ASN A N 1
ATOM 673 C CA . ASN A 1 90 ? -17.778 0.352 5.270 1.00 95.50 90 ASN A CA 1
ATOM 674 C C . ASN A 1 90 ? -17.660 1.191 6.562 1.00 95.50 90 ASN A C 1
ATOM 676 O O . ASN A 1 90 ? -16.624 1.799 6.827 1.00 95.50 90 ASN A O 1
ATOM 680 N N . GLU A 1 91 ? -18.712 1.242 7.383 1.00 95.69 91 GLU A N 1
ATOM 681 C CA . GLU A 1 91 ? -18.752 2.074 8.596 1.00 95.69 91 GLU A CA 1
ATOM 682 C C . GLU A 1 91 ? -17.709 1.731 9.667 1.00 95.69 91 GLU A C 1
ATOM 684 O O . GLU A 1 91 ? -17.335 2.602 10.463 1.00 95.69 91 GLU A O 1
ATOM 689 N N . SER A 1 92 ? -17.233 0.486 9.697 1.00 97.69 92 SER A N 1
ATOM 690 C CA . SER A 1 92 ? -16.296 -0.000 10.710 1.00 97.69 92 SER A CA 1
ATOM 691 C C . SER A 1 92 ? -14.957 -0.462 10.147 1.00 97.69 92 SER A C 1
ATOM 693 O O . SER A 1 92 ? -14.075 -0.772 10.940 1.00 97.69 92 SER A O 1
ATOM 695 N N . GLN A 1 93 ? -14.773 -0.495 8.825 1.00 98.38 93 GLN A N 1
ATOM 696 C CA . GLN A 1 93 ? -13.581 -1.061 8.188 1.00 98.38 93 GLN A CA 1
ATOM 697 C C . GLN A 1 93 ? -12.998 -0.116 7.138 1.00 98.38 93 GLN A C 1
ATOM 699 O O . GLN A 1 93 ? -13.715 0.457 6.311 1.00 98.38 93 GLN A O 1
ATOM 704 N N . ALA A 1 94 ? -11.676 0.031 7.157 1.00 98.50 94 ALA A N 1
ATOM 705 C CA . ALA A 1 94 ? -10.925 0.833 6.201 1.00 98.50 94 ALA A CA 1
ATOM 706 C C . ALA A 1 94 ? -9.565 0.199 5.898 1.00 98.50 94 ALA A C 1
ATOM 708 O O . ALA A 1 94 ? -9.016 -0.526 6.723 1.00 98.50 94 ALA A O 1
ATOM 709 N N . VAL A 1 95 ? -9.005 0.504 4.732 1.00 98.50 95 VAL A N 1
ATOM 710 C CA . VAL A 1 95 ? -7.659 0.082 4.330 1.00 98.50 95 VAL A CA 1
ATOM 711 C C . VAL A 1 95 ? -6.853 1.310 3.938 1.00 98.50 95 VAL A C 1
ATOM 713 O O . VAL A 1 95 ? -7.306 2.122 3.131 1.00 98.50 95 VAL A O 1
ATOM 716 N N . MET A 1 96 ? -5.651 1.440 4.490 1.00 98.38 96 MET A N 1
ATOM 717 C CA . MET A 1 96 ? -4.641 2.375 4.009 1.00 98.38 96 MET A CA 1
ATOM 718 C C . MET A 1 96 ? -3.669 1.637 3.093 1.00 98.38 96 MET A C 1
ATOM 720 O O . MET A 1 96 ? -3.146 0.584 3.456 1.00 98.38 96 MET A O 1
ATOM 724 N N . LEU A 1 97 ? -3.417 2.207 1.921 1.00 98.06 97 LEU A N 1
ATOM 725 C CA . LEU A 1 97 ? -2.389 1.748 0.999 1.00 98.06 97 LEU A CA 1
ATOM 726 C C . LEU A 1 97 ? -1.174 2.656 1.096 1.00 98.06 97 LEU A C 1
ATOM 728 O O . LEU A 1 97 ? -1.316 3.880 1.167 1.00 98.06 97 LEU A O 1
ATOM 732 N N . THR A 1 98 ? 0.008 2.058 1.045 1.00 96.19 98 THR A N 1
ATOM 733 C CA . THR A 1 98 ? 1.280 2.780 1.034 1.00 96.19 98 THR A CA 1
ATOM 734 C C . THR A 1 98 ? 2.129 2.348 -0.149 1.00 96.19 98 THR A C 1
ATOM 736 O O . THR A 1 98 ? 1.967 1.254 -0.689 1.00 96.19 98 THR A O 1
ATOM 739 N N . GLN A 1 99 ? 3.043 3.223 -0.543 1.00 94.19 99 GLN A N 1
ATOM 740 C CA . GLN A 1 99 ? 4.205 2.872 -1.333 1.00 94.19 99 GLN A CA 1
ATOM 741 C C . GLN A 1 99 ? 5.376 2.671 -0.381 1.00 94.19 99 GLN A C 1
ATOM 743 O O . GLN A 1 99 ? 5.584 3.486 0.517 1.00 94.19 99 GLN A O 1
ATOM 748 N N . ALA A 1 100 ? 6.158 1.627 -0.609 1.00 92.75 100 ALA A N 1
ATOM 749 C CA . ALA A 1 100 ? 7.457 1.455 0.005 1.00 92.75 100 ALA A CA 1
ATOM 750 C C . ALA A 1 100 ? 8.550 1.417 -1.063 1.00 92.75 100 ALA A C 1
ATOM 752 O O . ALA A 1 100 ? 8.432 0.727 -2.081 1.00 92.75 100 ALA A O 1
ATOM 753 N N . LEU A 1 101 ? 9.618 2.167 -0.815 1.00 90.25 101 LEU A N 1
ATOM 754 C CA . LEU A 1 101 ? 10.822 2.195 -1.634 1.00 90.25 101 LEU A CA 1
ATOM 755 C C . LEU A 1 101 ? 12.003 1.819 -0.760 1.00 90.25 101 LEU A C 1
ATOM 757 O O . LEU A 1 101 ? 12.261 2.492 0.234 1.00 90.25 101 LEU A O 1
ATOM 761 N N . ALA A 1 102 ? 12.718 0.753 -1.118 1.00 88.06 102 ALA A N 1
ATOM 762 C CA . ALA A 1 102 ? 13.966 0.429 -0.442 1.00 88.06 102 ALA A CA 1
ATOM 763 C C . ALA A 1 102 ? 14.932 1.617 -0.568 1.00 88.06 102 ALA A C 1
ATOM 765 O O . ALA A 1 102 ? 15.011 2.243 -1.627 1.00 88.06 102 ALA A O 1
ATOM 766 N N . VAL A 1 103 ? 15.646 1.924 0.513 1.00 87.88 103 VAL A N 1
ATOM 767 C CA . VAL A 1 103 ? 16.645 2.998 0.542 1.00 87.88 103 VAL A CA 1
ATOM 768 C C . VAL A 1 103 ? 18.054 2.436 0.668 1.00 87.88 103 VAL A C 1
ATOM 770 O O . VAL A 1 103 ? 18.263 1.329 1.185 1.00 87.88 103 VAL A O 1
ATOM 773 N N . ASP A 1 104 ? 19.020 3.213 0.197 1.00 86.12 104 ASP A N 1
ATOM 774 C CA . ASP A 1 104 ? 20.442 2.932 0.338 1.00 86.12 104 ASP A CA 1
ATOM 775 C C . ASP A 1 104 ? 20.971 3.268 1.755 1.00 86.12 104 ASP A C 1
ATOM 777 O O . ASP A 1 104 ? 20.223 3.536 2.706 1.00 86.12 104 ASP A O 1
ATOM 781 N N . SER A 1 105 ? 22.295 3.240 1.931 1.00 85.69 105 SER A N 1
ATOM 782 C CA . SER A 1 105 ? 22.924 3.608 3.204 1.00 85.69 105 SER A CA 1
ATOM 783 C C . SER A 1 105 ? 22.740 5.082 3.571 1.00 85.69 105 SER A C 1
ATOM 785 O O . SER A 1 105 ? 22.660 5.382 4.765 1.00 85.69 105 SER A O 1
ATOM 787 N N . SER A 1 106 ? 22.658 5.973 2.578 1.00 86.88 106 SER A N 1
ATOM 788 C CA . SER A 1 106 ? 22.461 7.414 2.769 1.00 86.88 106 SER A CA 1
ATOM 789 C C . SER A 1 106 ? 21.004 7.773 3.096 1.00 86.88 106 SER A C 1
ATOM 791 O O . SER A 1 106 ? 20.740 8.839 3.648 1.00 86.88 106 SER A O 1
ATOM 793 N N . GLY A 1 107 ? 20.075 6.838 2.876 1.00 87.12 107 GLY A N 1
ATOM 794 C CA . GLY A 1 107 ? 18.644 7.031 3.089 1.00 87.12 107 GLY A CA 1
ATOM 795 C C . GLY A 1 107 ? 17.914 7.526 1.842 1.00 87.12 107 GLY A C 1
ATOM 796 O O . GLY A 1 107 ? 16.759 7.934 1.945 1.00 87.12 107 GLY A O 1
ATOM 797 N N . GLU A 1 108 ? 18.559 7.483 0.680 1.00 87.88 108 GLU A N 1
ATOM 798 C CA . GLU A 1 108 ? 17.944 7.809 -0.599 1.00 87.88 108 GLU A CA 1
ATOM 799 C C . GLU A 1 108 ? 17.219 6.591 -1.174 1.00 87.88 108 GLU A C 1
ATOM 801 O O . GLU A 1 108 ? 17.722 5.465 -1.135 1.00 87.88 108 GLU A O 1
ATOM 806 N N . ALA A 1 109 ? 16.012 6.813 -1.697 1.00 87.06 109 ALA A N 1
ATOM 807 C CA . ALA A 1 109 ? 15.235 5.777 -2.363 1.00 87.06 109 ALA A CA 1
ATOM 808 C C . ALA A 1 109 ? 15.974 5.249 -3.599 1.00 87.06 109 ALA A C 1
ATOM 810 O O . ALA A 1 109 ? 16.485 6.014 -4.417 1.00 87.06 109 ALA A O 1
ATOM 811 N N . LEU A 1 110 ? 15.995 3.927 -3.753 1.00 83.56 110 LEU A N 1
ATOM 812 C CA . LEU A 1 110 ? 16.599 3.278 -4.908 1.00 83.56 110 LEU A CA 1
ATOM 813 C C . LEU A 1 110 ? 15.757 3.546 -6.164 1.00 83.56 110 LEU A C 1
ATOM 815 O O . LEU A 1 110 ? 14.610 3.111 -6.258 1.00 83.56 110 LEU A O 1
ATOM 819 N N . ALA A 1 111 ? 16.356 4.220 -7.146 1.00 80.94 111 ALA A N 1
ATOM 820 C CA . ALA A 1 111 ? 15.721 4.604 -8.409 1.00 80.94 111 ALA A CA 1
ATOM 821 C C . ALA A 1 111 ? 16.461 4.020 -9.629 1.00 80.94 111 ALA A C 1
ATOM 823 O O . ALA A 1 111 ? 16.784 4.721 -10.584 1.00 80.94 111 ALA A O 1
ATOM 824 N N . CYS A 1 112 ? 16.786 2.724 -9.593 1.00 80.00 112 CYS A N 1
ATOM 825 C CA . CYS A 1 112 ? 17.355 2.035 -10.753 1.00 80.00 112 CYS A CA 1
ATOM 826 C C . CYS A 1 112 ? 16.275 1.700 -11.793 1.00 80.00 112 CYS A C 1
ATOM 828 O O . CYS A 1 112 ? 15.107 1.557 -11.441 1.00 80.00 112 CYS A O 1
ATOM 830 N N . HIS A 1 113 ? 16.659 1.496 -13.058 1.00 80.19 113 HIS A N 1
ATOM 831 C CA . HIS A 1 113 ? 15.702 1.227 -14.141 1.00 80.19 113 HIS A CA 1
ATOM 832 C C . HIS A 1 113 ? 14.709 0.095 -13.813 1.00 80.19 113 HIS A C 1
ATOM 834 O O . HIS A 1 113 ? 13.499 0.261 -13.934 1.00 80.19 113 HIS A O 1
ATOM 840 N N . ALA A 1 114 ? 15.212 -1.028 -13.295 1.00 81.06 114 ALA A N 1
ATOM 841 C CA . ALA A 1 114 ? 14.400 -2.186 -12.920 1.00 81.06 114 ALA A CA 1
ATOM 842 C C . ALA A 1 114 ? 13.901 -2.164 -11.461 1.00 81.06 114 ALA A C 1
ATOM 844 O O . ALA A 1 114 ? 13.410 -3.182 -10.983 1.00 81.06 114 ALA A O 1
ATOM 845 N N . CYS A 1 115 ? 14.053 -1.058 -10.726 1.00 84.06 115 CYS A N 1
ATOM 846 C CA . CYS A 1 115 ? 13.635 -0.967 -9.328 1.00 84.06 115 CYS A CA 1
ATOM 847 C C . CYS A 1 115 ? 12.122 -0.693 -9.254 1.00 84.06 115 CYS A C 1
ATOM 849 O O . CYS A 1 115 ? 11.701 0.413 -9.606 1.00 84.06 115 CYS A O 1
ATOM 851 N N . PRO A 1 116 ? 11.293 -1.650 -8.790 1.00 86.44 116 PRO A N 1
ATOM 852 C CA . PRO A 1 116 ? 9.868 -1.411 -8.617 1.00 86.44 116 PRO A CA 1
ATOM 853 C C . PRO A 1 116 ? 9.600 -0.669 -7.305 1.00 86.44 116 PRO A C 1
ATOM 855 O O . PRO A 1 116 ? 10.425 -0.661 -6.387 1.00 86.44 116 PRO A O 1
ATOM 858 N N . GLY A 1 117 ? 8.398 -0.116 -7.176 1.00 91.19 117 GLY A N 1
ATOM 859 C CA . GLY A 1 117 ? 7.841 0.227 -5.875 1.00 91.19 117 GLY A CA 1
ATOM 860 C C . GLY A 1 117 ? 7.027 -0.928 -5.289 1.00 91.19 117 GLY A C 1
ATOM 861 O O . GLY A 1 117 ? 6.446 -1.746 -6.007 1.00 91.19 117 GLY A O 1
ATOM 862 N N . TYR A 1 118 ? 6.972 -0.990 -3.963 1.00 93.12 118 TYR A N 1
ATOM 863 C CA . TYR A 1 118 ? 6.178 -1.966 -3.220 1.00 93.12 118 TYR A CA 1
ATOM 864 C C . TYR A 1 118 ? 4.871 -1.334 -2.769 1.00 93.12 118 TYR A C 1
ATOM 866 O O . TYR A 1 118 ? 4.874 -0.210 -2.275 1.00 93.12 118 TYR A O 1
ATOM 874 N N . VAL A 1 119 ? 3.758 -2.051 -2.906 1.00 95.88 119 VAL A N 1
ATOM 875 C CA . VAL A 1 119 ? 2.464 -1.606 -2.377 1.00 95.88 119 VAL A CA 1
ATOM 876 C C . VAL A 1 119 ? 2.179 -2.341 -1.077 1.00 95.88 119 VAL A C 1
ATOM 878 O O . VAL A 1 119 ? 2.010 -3.561 -1.087 1.00 95.88 119 VAL A O 1
ATOM 881 N N . GLY A 1 120 ? 2.103 -1.601 0.025 1.00 96.56 120 GLY A N 1
ATOM 882 C CA . GLY A 1 120 ? 1.661 -2.107 1.321 1.00 96.56 120 GLY A CA 1
ATOM 883 C C . GLY A 1 120 ? 0.159 -1.903 1.531 1.00 96.56 120 GLY A C 1
ATOM 884 O O . GLY A 1 120 ? -0.438 -0.988 0.957 1.00 96.56 120 GLY A O 1
ATOM 885 N N . ALA A 1 121 ? -0.455 -2.737 2.371 1.00 98.12 121 ALA A N 1
ATOM 886 C CA . ALA A 1 121 ? -1.844 -2.600 2.800 1.00 98.12 121 ALA A CA 1
ATOM 887 C C . ALA A 1 121 ? -1.978 -2.783 4.317 1.00 98.12 121 ALA A C 1
ATOM 889 O O . ALA A 1 121 ? -1.497 -3.758 4.896 1.00 98.12 121 ALA A O 1
ATOM 890 N N . TYR A 1 122 ? -2.664 -1.837 4.950 1.00 98.19 122 TYR A N 1
ATOM 891 C CA . TYR A 1 122 ? -2.844 -1.764 6.396 1.00 98.19 122 TYR A CA 1
ATOM 892 C C . TYR A 1 122 ? -4.332 -1.637 6.681 1.00 98.19 122 TYR A C 1
ATOM 894 O O . TYR A 1 122 ? -4.961 -0.643 6.309 1.00 98.19 122 TYR A O 1
ATOM 902 N N . SER A 1 123 ? -4.901 -2.660 7.304 1.00 98.56 123 SER A N 1
ATOM 903 C CA . SER A 1 123 ? -6.337 -2.751 7.552 1.00 98.56 123 SER A CA 1
ATOM 904 C C . SER A 1 123 ? -6.664 -2.211 8.932 1.00 98.56 123 SER A C 1
ATOM 906 O O . SER A 1 123 ? -6.011 -2.569 9.914 1.00 98.56 123 SER A O 1
ATOM 908 N N . PHE A 1 124 ? -7.698 -1.383 9.016 1.00 98.69 124 PHE A N 1
ATOM 909 C CA . PHE A 1 124 ? -8.142 -0.738 10.240 1.00 98.69 124 PHE A CA 1
ATOM 910 C C . PHE A 1 124 ? -9.594 -1.076 10.544 1.00 98.69 124 PHE A C 1
ATOM 912 O O . PHE A 1 124 ? -10.458 -1.025 9.666 1.00 98.69 124 PHE A O 1
ATOM 919 N N . THR A 1 125 ? -9.865 -1.334 11.821 1.00 98.50 125 THR A N 1
ATOM 920 C CA . THR A 1 125 ? -11.220 -1.520 12.348 1.00 98.50 125 THR A CA 1
ATOM 921 C C . THR A 1 125 ? -11.557 -0.411 13.337 1.00 98.50 125 THR A C 1
ATOM 923 O O . THR A 1 125 ? -10.727 -0.026 14.165 1.00 98.50 125 THR A O 1
ATOM 926 N N . ARG A 1 126 ? -12.781 0.113 13.264 1.00 98.19 126 ARG A N 1
ATOM 927 C CA . ARG A 1 126 ? -13.292 1.135 14.175 1.00 98.19 126 ARG A CA 1
ATOM 928 C C . ARG A 1 126 ? -13.736 0.510 15.497 1.00 98.19 126 ARG A C 1
ATOM 930 O O . ARG A 1 126 ? -14.612 -0.348 15.523 1.00 98.19 126 ARG A O 1
ATOM 937 N N . TYR A 1 127 ? -13.177 1.012 16.588 1.00 97.06 127 TYR A N 1
ATOM 938 C CA . TYR A 1 127 ? -13.557 0.724 17.970 1.00 97.06 127 TYR A CA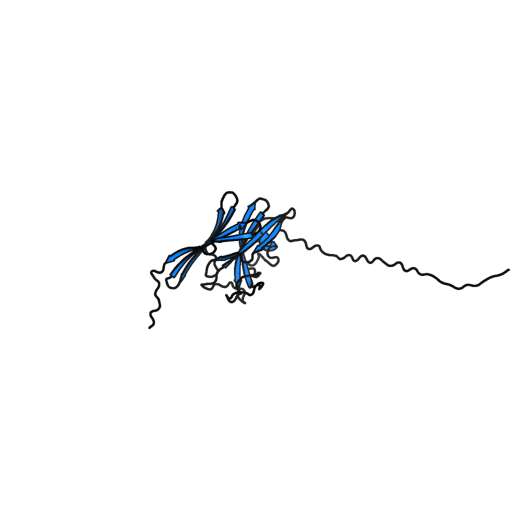 1
ATOM 939 C C . TYR A 1 127 ? -14.049 2.010 18.655 1.00 97.06 127 TYR A C 1
ATOM 941 O O . TYR A 1 127 ? -13.883 3.093 18.087 1.00 97.06 127 TYR A O 1
ATOM 949 N N . PRO A 1 128 ? -14.629 1.938 19.872 1.00 96.31 128 PRO A N 1
ATOM 950 C CA . PRO A 1 128 ? -15.058 3.133 20.604 1.00 96.31 128 PRO A CA 1
ATOM 951 C C . PRO A 1 128 ? -13.949 4.180 20.794 1.00 96.31 128 PRO A C 1
ATOM 953 O O . PRO A 1 128 ? -14.221 5.370 20.680 1.00 96.31 128 PRO A O 1
ATOM 956 N N . ALA A 1 129 ? -12.704 3.739 21.012 1.00 94.94 129 ALA A N 1
ATOM 957 C CA . ALA A 1 129 ? -11.534 4.612 21.162 1.00 94.94 129 ALA A CA 1
ATOM 958 C C . ALA A 1 129 ? -11.008 5.196 19.833 1.00 94.94 129 ALA A C 1
ATOM 960 O O . ALA A 1 129 ? -10.228 6.143 19.838 1.00 94.94 129 ALA A O 1
ATOM 961 N N . GLY A 1 130 ? -11.428 4.652 18.686 1.00 97.31 130 GLY A N 1
ATOM 962 C CA . GLY A 1 130 ? -10.968 5.072 17.362 1.00 97.31 130 GLY A CA 1
ATOM 963 C C . GLY A 1 130 ? -10.615 3.903 16.446 1.00 97.31 130 GLY A C 1
ATOM 964 O O . GLY A 1 130 ? -10.942 2.743 16.700 1.00 97.31 130 GLY A O 1
ATOM 965 N N . TRP A 1 131 ? -9.946 4.214 15.344 1.00 98.38 131 TRP A N 1
ATOM 966 C CA . TRP A 1 131 ? -9.476 3.258 14.349 1.00 98.38 131 TRP A CA 1
ATOM 967 C C . TRP A 1 131 ? -8.208 2.568 14.828 1.00 98.38 131 TRP A C 1
ATOM 969 O O . TRP A 1 131 ? -7.215 3.223 15.130 1.00 98.38 131 TRP A O 1
ATOM 979 N N . ARG A 1 132 ? -8.242 1.240 14.891 1.00 97.88 132 ARG A N 1
ATOM 980 C CA . ARG A 1 132 ? -7.114 0.400 15.296 1.00 97.88 132 ARG A CA 1
ATOM 981 C C . ARG A 1 132 ? -6.600 -0.383 14.104 1.00 97.88 132 ARG A C 1
ATOM 983 O O . ARG A 1 132 ? -7.416 -0.925 13.360 1.00 97.88 132 ARG A O 1
ATOM 990 N N . LEU A 1 133 ? -5.282 -0.504 13.962 1.00 97.94 133 LEU A N 1
ATOM 991 C CA . LEU A 1 133 ? -4.689 -1.438 13.006 1.00 97.94 133 LEU A CA 1
ATOM 992 C C . LEU A 1 133 ? -5.062 -2.875 13.402 1.00 97.94 133 LEU A C 1
ATOM 994 O O . LEU A 1 133 ? -4.844 -3.290 14.538 1.00 97.94 133 LEU A O 1
ATOM 998 N N . THR A 1 134 ? -5.641 -3.630 12.476 1.00 97.81 134 THR A N 1
ATOM 999 C CA . THR A 1 134 ? -6.051 -5.027 12.690 1.00 97.81 134 THR A CA 1
ATOM 1000 C C . THR A 1 134 ? -5.328 -6.012 11.785 1.00 97.81 134 THR A C 1
ATOM 1002 O O . THR A 1 134 ? -5.279 -7.191 12.116 1.00 97.81 134 THR A O 1
ATOM 1005 N N . ALA A 1 135 ? -4.746 -5.551 10.677 1.00 97.62 135 ALA A N 1
ATOM 1006 C CA . ALA A 1 135 ? -3.889 -6.374 9.832 1.00 97.62 135 ALA A CA 1
ATOM 1007 C C . ALA A 1 135 ? -2.860 -5.525 9.083 1.00 97.62 135 ALA A C 1
ATOM 1009 O O . ALA A 1 135 ? -3.084 -4.342 8.820 1.00 97.62 135 ALA A O 1
ATOM 1010 N N . ARG A 1 136 ? -1.734 -6.149 8.736 1.00 96.12 136 ARG A N 1
ATOM 1011 C CA . ARG A 1 136 ? -0.578 -5.505 8.113 1.00 96.12 136 ARG A CA 1
ATOM 1012 C C . ARG A 1 136 ? 0.002 -6.398 7.022 1.00 96.12 136 ARG A C 1
ATOM 1014 O O . ARG A 1 136 ? 0.298 -7.562 7.274 1.00 96.12 136 ARG A O 1
ATOM 1021 N N . GLN A 1 137 ? 0.188 -5.835 5.832 1.00 96.00 137 GLN A N 1
ATOM 1022 C CA . GLN A 1 137 ? 0.905 -6.438 4.712 1.00 96.00 137 GLN A CA 1
ATOM 1023 C C . GLN A 1 137 ? 1.899 -5.411 4.167 1.00 96.00 137 GLN A C 1
ATOM 1025 O O . GLN A 1 137 ? 1.508 -4.490 3.456 1.00 96.00 137 GLN A O 1
ATOM 1030 N N . ASP A 1 138 ? 3.180 -5.568 4.496 1.00 94.69 138 ASP A N 1
ATOM 1031 C CA . ASP A 1 138 ? 4.224 -4.602 4.119 1.00 94.69 138 ASP A CA 1
ATOM 1032 C C . ASP A 1 138 ? 4.532 -4.596 2.612 1.00 94.69 138 ASP A C 1
ATOM 1034 O O . ASP A 1 138 ? 4.926 -3.569 2.063 1.00 94.69 138 ASP A O 1
ATOM 1038 N N . ALA A 1 139 ? 4.276 -5.716 1.930 1.00 92.62 139 ALA A N 1
ATOM 1039 C CA . ALA A 1 139 ? 4.397 -5.857 0.484 1.00 92.62 139 ALA A CA 1
ATOM 1040 C C . ALA A 1 139 ? 3.332 -6.826 -0.056 1.00 92.62 139 ALA A C 1
ATOM 1042 O O . ALA A 1 139 ? 3.479 -8.044 0.013 1.00 92.62 139 ALA A O 1
ATOM 1043 N N . VAL A 1 140 ? 2.242 -6.282 -0.594 1.00 94.25 140 VAL A N 1
ATOM 1044 C CA . VAL A 1 140 ? 1.167 -7.047 -1.250 1.00 94.25 140 VAL A CA 1
ATOM 1045 C C . VAL A 1 140 ? 1.535 -7.371 -2.695 1.00 94.25 140 VAL A C 1
ATOM 1047 O O . VAL A 1 140 ? 1.261 -8.467 -3.176 1.00 94.25 140 VAL A O 1
ATOM 1050 N N . THR A 1 141 ? 2.133 -6.404 -3.393 1.00 92.62 141 THR A N 1
ATOM 1051 C CA . THR A 1 141 ? 2.606 -6.538 -4.775 1.00 92.62 141 THR A CA 1
ATOM 1052 C C . THR A 1 141 ? 3.759 -5.576 -5.034 1.00 92.62 141 THR A C 1
ATOM 1054 O O . THR A 1 141 ? 3.943 -4.593 -4.311 1.00 92.62 141 THR A O 1
ATOM 1057 N N . THR A 1 142 ? 4.498 -5.841 -6.103 1.00 91.19 142 THR A N 1
ATOM 1058 C CA . THR A 1 142 ? 5.476 -4.933 -6.707 1.00 91.19 142 THR A CA 1
ATOM 1059 C C . THR A 1 142 ? 4.914 -4.373 -7.995 1.00 91.19 142 THR A C 1
ATOM 1061 O O . THR A 1 142 ? 4.366 -5.135 -8.788 1.00 91.19 142 THR A O 1
ATOM 1064 N N . VAL A 1 143 ? 5.043 -3.069 -8.211 1.00 92.00 143 VAL A N 1
ATOM 1065 C CA . VAL A 1 143 ? 4.598 -2.412 -9.444 1.00 92.00 143 VAL A CA 1
ATOM 1066 C C . VAL A 1 143 ? 5.563 -1.306 -9.819 1.00 92.00 143 VAL A C 1
ATOM 1068 O O . VAL A 1 143 ? 6.240 -0.736 -8.961 1.00 92.00 143 VAL A O 1
ATOM 1071 N N . GLY A 1 144 ? 5.571 -0.958 -11.099 1.00 91.81 144 GLY A N 1
ATOM 1072 C CA . GLY A 1 144 ? 6.353 0.168 -11.561 1.00 91.81 144 GLY A CA 1
ATOM 1073 C C . GLY A 1 144 ? 7.820 -0.145 -11.824 1.00 91.81 144 GLY A C 1
ATOM 1074 O O . GLY A 1 144 ? 8.269 -1.287 -11.746 1.00 91.81 144 GLY A O 1
ATOM 1075 N N . LEU A 1 145 ? 8.539 0.908 -12.191 1.00 87.94 145 LEU A N 1
ATOM 1076 C CA . LEU A 1 145 ? 9.942 0.927 -12.604 1.00 87.94 145 LEU A CA 1
ATOM 1077 C C . LEU A 1 145 ? 10.547 2.245 -12.110 1.00 87.94 145 LEU A C 1
ATOM 1079 O O . LEU A 1 145 ? 9.798 3.166 -11.780 1.00 87.94 145 LEU A O 1
ATOM 1083 N N . GLU A 1 146 ? 11.874 2.353 -12.050 1.00 86.62 146 GLU A N 1
ATOM 1084 C CA . GLU A 1 146 ? 12.558 3.608 -11.679 1.00 86.62 146 GLU A CA 1
ATOM 1085 C C . GLU A 1 146 ? 12.091 4.206 -10.335 1.00 86.62 146 GLU A C 1
ATOM 1087 O O . GLU A 1 146 ? 12.082 5.419 -10.139 1.00 86.62 146 GLU A O 1
ATOM 1092 N N . GLY A 1 147 ? 11.674 3.357 -9.389 1.00 82.75 147 GLY A N 1
ATOM 1093 C CA . GLY A 1 147 ? 11.199 3.795 -8.073 1.00 82.75 147 GLY A CA 1
ATOM 1094 C C . GLY A 1 147 ? 9.836 4.508 -8.082 1.00 82.75 147 GLY A C 1
ATOM 1095 O O . GLY A 1 147 ? 9.455 5.119 -7.084 1.00 82.75 147 GLY A O 1
ATOM 1096 N N . THR A 1 148 ? 9.062 4.430 -9.169 1.00 86.19 148 THR A N 1
ATOM 1097 C CA . THR A 1 148 ? 7.693 4.966 -9.246 1.00 86.19 148 THR A CA 1
ATOM 1098 C C . THR A 1 148 ? 6.678 3.861 -9.498 1.00 86.19 148 THR A C 1
ATOM 1100 O O . THR A 1 148 ? 6.931 2.969 -10.295 1.00 86.19 148 THR A O 1
ATOM 1103 N N . LEU A 1 149 ? 5.496 3.934 -8.872 1.00 92.44 149 LEU A N 1
ATOM 1104 C CA . LEU A 1 149 ? 4.390 2.989 -9.113 1.00 92.44 149 LEU A CA 1
ATOM 1105 C C . LEU A 1 149 ? 3.664 3.226 -10.452 1.00 92.44 149 LEU A C 1
ATOM 1107 O O . LEU A 1 149 ? 2.750 2.478 -10.799 1.00 92.44 149 LEU A O 1
ATOM 1111 N N . GLY A 1 150 ? 4.015 4.290 -11.179 1.00 93.06 150 GLY A N 1
ATOM 1112 C CA . GLY A 1 150 ? 3.251 4.758 -12.332 1.00 93.06 150 GLY A CA 1
ATOM 1113 C C . GLY A 1 150 ? 1.947 5.453 -11.925 1.00 93.06 150 GLY A C 1
ATOM 1114 O O . GLY A 1 150 ? 1.866 6.131 -10.899 1.00 93.06 150 GLY A O 1
ATOM 1115 N N . LYS A 1 151 ? 0.907 5.320 -12.752 1.00 96.69 151 LYS A N 1
ATOM 1116 C CA . LYS A 1 151 ? -0.414 5.911 -12.498 1.00 96.69 151 LYS A CA 1
ATOM 1117 C C . LYS A 1 151 ? -1.227 4.989 -11.604 1.00 96.69 151 LYS A C 1
ATOM 1119 O O . LYS A 1 151 ? -1.540 3.868 -11.999 1.00 96.69 151 LYS A O 1
ATOM 1124 N N . THR A 1 152 ? -1.609 5.479 -10.430 1.00 97.94 152 THR A N 1
ATOM 1125 C CA . THR A 1 152 ? -2.410 4.723 -9.465 1.00 97.94 152 THR A CA 1
ATOM 1126 C C . THR A 1 152 ? -3.789 5.345 -9.263 1.00 97.94 152 THR A C 1
ATOM 1128 O O . THR A 1 152 ? -3.985 6.540 -9.492 1.00 97.94 152 THR A O 1
ATOM 1131 N N . GLN A 1 153 ? -4.768 4.521 -8.889 1.00 98.06 153 GLN A N 1
ATOM 1132 C CA . GLN A 1 153 ? -6.121 4.963 -8.535 1.00 98.06 153 GLN A CA 1
ATOM 1133 C C . GLN A 1 153 ? -6.866 3.888 -7.737 1.00 98.06 153 GLN A C 1
ATOM 1135 O O . GLN A 1 153 ? -6.505 2.708 -7.758 1.00 98.06 153 GLN A O 1
ATOM 1140 N N . ILE A 1 154 ? -7.947 4.310 -7.077 1.00 98.06 154 ILE A N 1
ATOM 1141 C CA . ILE A 1 154 ? -8.939 3.426 -6.464 1.00 98.06 154 ILE A CA 1
ATOM 1142 C C . ILE A 1 154 ? -10.166 3.372 -7.369 1.00 98.06 154 ILE A C 1
ATOM 1144 O O . ILE A 1 154 ? -10.727 4.405 -7.728 1.00 98.06 154 ILE A O 1
ATOM 1148 N N . VAL A 1 155 ? -1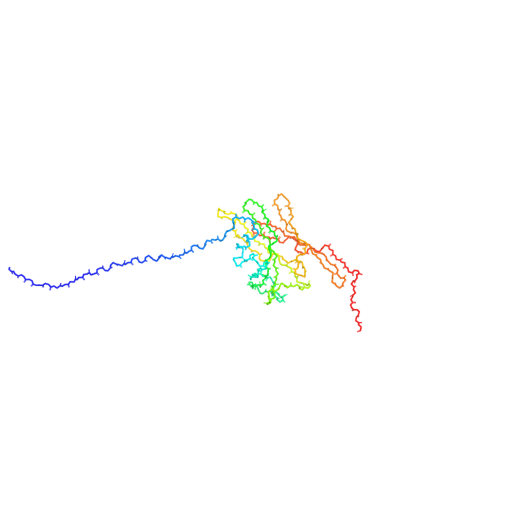0.595 2.163 -7.709 1.00 96.50 155 VAL A N 1
ATOM 1149 C CA . VAL A 1 155 ? -11.742 1.891 -8.574 1.00 96.50 155 VAL A CA 1
ATOM 1150 C C . VAL A 1 155 ? -12.817 1.189 -7.754 1.00 96.50 155 VAL A C 1
ATOM 1152 O O . VAL A 1 155 ? -12.532 0.250 -7.014 1.00 96.50 155 VAL A O 1
ATOM 1155 N N . ARG A 1 156 ? -14.072 1.624 -7.880 1.00 94.12 156 ARG A N 1
ATOM 1156 C CA . ARG A 1 156 ? -15.208 0.914 -7.281 1.00 94.12 156 ARG A CA 1
ATOM 1157 C C . ARG A 1 156 ? -15.500 -0.350 -8.089 1.00 94.12 156 ARG A C 1
ATOM 1159 O O . ARG A 1 156 ? -15.596 -0.288 -9.311 1.00 94.12 156 ARG A O 1
ATOM 1166 N N . PHE A 1 157 ? -15.657 -1.481 -7.415 1.00 89.00 157 PHE A N 1
ATOM 1167 C CA . PHE A 1 157 ? -15.888 -2.785 -8.028 1.00 89.00 157 PHE A CA 1
ATOM 1168 C C . PHE A 1 157 ? -17.136 -3.433 -7.426 1.00 89.00 157 PHE A C 1
ATOM 1170 O O . PHE A 1 157 ? -17.147 -3.859 -6.273 1.00 89.00 157 PHE A O 1
ATOM 1177 N N . GLY A 1 158 ? -18.214 -3.470 -8.206 1.00 87.56 158 GLY A N 1
ATOM 1178 C CA . GLY A 1 158 ? -19.528 -3.880 -7.712 1.00 87.56 158 GLY A CA 1
ATOM 1179 C C . GLY A 1 158 ? -20.123 -2.894 -6.699 1.00 87.56 158 GLY A C 1
ATOM 1180 O O . GLY A 1 158 ? -19.738 -1.723 -6.622 1.00 87.56 158 GLY A O 1
ATOM 1181 N N . GLU A 1 159 ? -21.101 -3.362 -5.924 1.00 84.69 159 GLU A N 1
ATOM 1182 C CA . GLU A 1 159 ? -21.850 -2.500 -5.004 1.00 84.69 159 GLU A CA 1
ATOM 1183 C C . GLU A 1 159 ? -21.054 -2.069 -3.773 1.00 84.69 159 GLU A C 1
ATOM 1185 O O . GLU A 1 159 ? -21.311 -0.981 -3.270 1.00 84.69 159 GLU A O 1
ATOM 1190 N N . ASN A 1 160 ? -20.092 -2.871 -3.310 1.00 82.31 160 ASN A N 1
ATOM 1191 C CA . ASN A 1 160 ? -19.356 -2.620 -2.062 1.00 82.31 160 ASN A CA 1
ATOM 1192 C C . ASN A 1 160 ? -17.852 -2.937 -2.148 1.00 82.31 160 ASN A C 1
ATOM 1194 O O . ASN A 1 160 ? -17.157 -2.891 -1.137 1.00 82.31 160 ASN A O 1
ATOM 1198 N N . GLY A 1 161 ? -17.339 -3.295 -3.327 1.00 93.12 161 GLY A N 1
ATOM 1199 C CA . GLY A 1 161 ? -15.930 -3.631 -3.507 1.00 93.12 161 GLY A CA 1
ATOM 1200 C C . GLY A 1 161 ? -15.099 -2.439 -3.966 1.00 93.12 161 GLY A C 1
ATOM 1201 O O . GLY A 1 161 ? -15.591 -1.513 -4.616 1.00 93.12 161 GLY A O 1
ATOM 1202 N N . PHE A 1 162 ? -13.808 -2.495 -3.659 1.00 97.94 162 PHE A N 1
ATOM 1203 C CA . PHE A 1 162 ? -12.816 -1.543 -4.139 1.00 97.94 162 PHE A CA 1
ATOM 1204 C C . PHE A 1 162 ? -11.606 -2.296 -4.683 1.00 97.94 162 PHE A C 1
ATOM 1206 O O . PHE A 1 162 ? -11.146 -3.278 -4.095 1.00 97.94 162 PHE A O 1
ATOM 1213 N N . LEU A 1 163 ? -11.087 -1.807 -5.802 1.00 97.56 163 LEU A N 1
ATOM 1214 C CA . LEU A 1 163 ? -9.832 -2.233 -6.391 1.00 97.56 163 LEU A CA 1
ATOM 1215 C C . LEU A 1 163 ? -8.829 -1.090 -6.293 1.00 97.56 163 LEU A C 1
ATOM 1217 O O . LEU A 1 163 ? -9.159 0.059 -6.574 1.00 97.56 163 LEU A O 1
ATOM 1221 N N . PHE A 1 164 ? -7.589 -1.406 -5.955 1.00 98.12 164 PHE A N 1
ATOM 1222 C CA . PHE A 1 164 ? -6.463 -0.557 -6.318 1.00 98.12 164 PHE A CA 1
ATOM 1223 C C . PHE A 1 164 ? -5.979 -0.967 -7.703 1.00 98.12 164 PHE A C 1
ATOM 1225 O O . PHE A 1 164 ? -5.850 -2.162 -7.975 1.00 98.12 164 PHE A O 1
ATOM 1232 N N . SER A 1 165 ? -5.690 0.012 -8.557 1.00 97.81 165 SER A N 1
ATOM 1233 C CA . SER A 1 165 ? -5.031 -0.229 -9.837 1.00 97.81 165 SER A CA 1
ATOM 1234 C C . SER A 1 165 ? -3.755 0.587 -9.955 1.00 97.81 165 SER A C 1
ATOM 1236 O O . SER A 1 165 ? -3.784 1.783 -9.660 1.00 97.81 165 SER A O 1
ATOM 1238 N N . ALA A 1 166 ? -2.692 -0.028 -10.466 1.00 97.69 166 ALA A N 1
ATOM 1239 C CA . ALA A 1 166 ? -1.470 0.650 -10.884 1.00 97.69 166 ALA A CA 1
ATOM 1240 C C . ALA A 1 166 ? -1.182 0.326 -12.349 1.00 97.69 166 ALA A C 1
ATOM 1242 O O . ALA A 1 166 ? -1.161 -0.843 -12.718 1.00 97.69 166 ALA A O 1
ATOM 1243 N N . ASN A 1 167 ? -0.961 1.347 -13.172 1.00 97.00 167 ASN A N 1
ATOM 1244 C CA . ASN A 1 167 ? -0.545 1.205 -14.562 1.00 97.00 167 ASN A CA 1
ATOM 1245 C C . ASN A 1 167 ? 0.815 1.876 -14.751 1.00 97.00 167 ASN A C 1
ATOM 1247 O O . ASN A 1 167 ? 0.987 3.052 -14.414 1.00 97.00 167 ASN A O 1
ATOM 1251 N N . TRP A 1 168 ? 1.767 1.133 -15.299 1.00 95.12 168 TRP A N 1
ATOM 1252 C CA . TRP A 1 168 ? 3.113 1.617 -15.569 1.00 95.12 168 TRP A CA 1
ATOM 1253 C C . TRP A 1 168 ? 3.632 1.058 -16.887 1.00 95.12 168 TRP A C 1
ATOM 1255 O O . TRP A 1 168 ? 3.088 0.113 -17.453 1.00 95.12 168 TRP A O 1
ATOM 1265 N N . GLY A 1 169 ? 4.708 1.650 -17.382 1.00 93.00 169 GLY A N 1
ATOM 1266 C CA . GLY A 1 169 ? 5.376 1.192 -18.584 1.00 93.00 169 GLY A CA 1
ATOM 1267 C C . GLY A 1 169 ? 6.753 1.810 -18.699 1.00 93.00 169 GLY A C 1
ATOM 1268 O O . GLY A 1 169 ? 7.052 2.800 -18.035 1.00 93.00 169 GLY A O 1
ATOM 1269 N N . SER A 1 170 ? 7.582 1.212 -19.540 1.00 90.00 170 SER A N 1
ATOM 1270 C CA . SER A 1 170 ? 8.883 1.762 -19.897 1.00 90.00 170 SER A CA 1
ATOM 1271 C C . SER A 1 170 ? 9.265 1.329 -21.304 1.00 90.00 170 SER A C 1
ATOM 1273 O O . SER A 1 170 ? 8.753 0.330 -21.816 1.00 90.00 170 SER A O 1
ATOM 1275 N N . CYS A 1 171 ? 10.144 2.115 -21.916 1.00 89.94 171 CYS A N 1
ATOM 1276 C CA . CYS A 1 171 ? 10.786 1.827 -23.185 1.00 89.94 171 CYS A CA 1
ATOM 1277 C C . CYS A 1 171 ? 12.288 1.714 -22.940 1.00 89.94 171 CYS A C 1
ATOM 1279 O O . CYS A 1 171 ? 12.938 2.708 -22.622 1.00 89.94 171 CYS A O 1
ATOM 1281 N N . TRP A 1 172 ? 12.837 0.516 -23.106 1.00 86.50 172 TRP A N 1
ATOM 1282 C CA . TRP A 1 172 ? 14.260 0.252 -22.920 1.00 86.50 172 TRP A CA 1
ATOM 1283 C C . TRP A 1 172 ? 14.825 -0.453 -24.145 1.00 86.50 172 TRP A C 1
ATOM 1285 O O . TRP A 1 172 ? 14.291 -1.475 -24.564 1.00 86.50 172 TRP A O 1
ATOM 1295 N N . GLN A 1 173 ? 15.883 0.107 -24.739 1.00 87.31 173 GLN A N 1
ATOM 1296 C CA . GLN A 1 173 ? 16.531 -0.443 -25.943 1.00 87.31 173 GLN A CA 1
ATOM 1297 C C . GLN A 1 173 ? 15.541 -0.759 -27.087 1.00 87.31 173 GLN A C 1
ATOM 1299 O O . GLN A 1 173 ? 15.649 -1.774 -27.767 1.00 87.31 173 GLN A O 1
ATOM 1304 N N . GLY A 1 174 ? 14.528 0.092 -27.277 1.00 87.00 174 GLY A N 1
ATOM 1305 C CA . GLY A 1 174 ? 13.498 -0.099 -28.306 1.00 87.00 174 GLY A CA 1
ATOM 1306 C C . GLY A 1 174 ? 12.381 -1.085 -27.940 1.00 87.00 174 GLY A C 1
ATOM 1307 O O . GLY A 1 174 ? 11.426 -1.210 -28.702 1.00 87.00 174 GLY A O 1
ATOM 1308 N N . TYR A 1 175 ? 12.443 -1.729 -26.769 1.00 88.12 175 TYR A N 1
ATOM 1309 C CA . TYR A 1 175 ? 11.353 -2.530 -26.212 1.00 88.12 175 TYR A CA 1
ATOM 1310 C C . TYR A 1 175 ? 10.475 -1.678 -25.302 1.00 88.12 175 TYR A C 1
ATOM 1312 O O . TYR A 1 175 ? 10.865 -1.333 -24.186 1.00 88.12 175 TYR A O 1
ATOM 1320 N N . CYS A 1 176 ? 9.268 -1.374 -25.764 1.00 92.31 176 CYS A N 1
ATOM 1321 C CA . CYS A 1 176 ? 8.257 -0.657 -25.003 1.00 92.31 176 CYS A CA 1
ATOM 1322 C C . CYS A 1 176 ? 7.218 -1.630 -24.459 1.00 92.31 176 CYS A C 1
ATOM 1324 O O . CYS A 1 176 ? 6.679 -2.452 -25.199 1.00 92.31 176 CYS A O 1
ATOM 1326 N N . ARG A 1 177 ? 6.907 -1.537 -23.169 1.00 93.00 177 ARG A N 1
ATOM 1327 C CA . ARG A 1 177 ? 5.883 -2.370 -22.529 1.00 93.00 177 ARG A CA 1
ATOM 1328 C C . ARG A 1 177 ? 5.033 -1.552 -21.573 1.00 93.00 177 ARG A C 1
ATOM 1330 O O . ARG A 1 177 ? 5.515 -0.588 -20.977 1.00 93.00 177 ARG A O 1
ATOM 1337 N N . GLN A 1 178 ? 3.778 -1.958 -21.426 1.00 95.75 178 GLN A N 1
ATOM 1338 C CA . GLN A 1 178 ? 2.854 -1.416 -20.435 1.00 95.75 178 GLN A CA 1
ATOM 1339 C C . GLN A 1 178 ? 2.201 -2.544 -19.652 1.00 95.75 178 GLN A C 1
ATOM 1341 O O . GLN A 1 178 ? 1.824 -3.568 -20.223 1.00 95.75 178 GLN A O 1
ATOM 1346 N N . TRP A 1 179 ? 2.012 -2.321 -18.360 1.00 96.19 179 TRP A N 1
ATOM 1347 C CA . TRP A 1 179 ? 1.484 -3.294 -17.420 1.00 96.19 179 TRP A CA 1
ATOM 1348 C C . TRP A 1 179 ? 0.391 -2.688 -16.548 1.00 96.19 179 TRP A C 1
ATOM 1350 O O . TRP A 1 179 ? 0.312 -1.472 -16.352 1.00 96.19 179 TRP A O 1
ATOM 1360 N N . LEU A 1 180 ? -0.448 -3.564 -16.009 1.00 96.62 180 LEU A N 1
ATOM 1361 C CA . LEU A 1 180 ? -1.493 -3.257 -15.049 1.00 96.62 180 LEU A CA 1
ATOM 1362 C C . LEU A 1 180 ? -1.408 -4.223 -13.871 1.00 96.62 180 LEU A C 1
ATOM 1364 O O . LEU A 1 180 ? -1.421 -5.438 -14.054 1.00 96.62 180 LEU A O 1
ATOM 1368 N N . ALA A 1 181 ? -1.435 -3.673 -12.664 1.00 96.62 181 ALA A N 1
ATOM 1369 C CA . ALA A 1 181 ? -1.680 -4.422 -11.446 1.00 96.62 181 ALA A CA 1
ATOM 1370 C C . ALA A 1 181 ? -3.047 -4.063 -10.874 1.00 96.62 181 ALA A C 1
ATOM 1372 O O . ALA A 1 181 ? -3.390 -2.882 -10.787 1.00 96.62 181 ALA A O 1
ATOM 1373 N N . LEU A 1 182 ? -3.795 -5.069 -10.427 1.00 97.06 182 LEU A N 1
ATOM 1374 C CA . LEU A 1 182 ? -5.054 -4.927 -9.707 1.00 97.06 182 LEU A CA 1
ATOM 1375 C C . LEU A 1 182 ? -4.981 -5.654 -8.367 1.00 97.06 182 LEU A C 1
ATOM 1377 O O . LEU A 1 182 ? -4.646 -6.840 -8.316 1.00 97.06 182 LEU A O 1
ATOM 1381 N N . LEU A 1 183 ? -5.362 -4.959 -7.296 1.00 97.44 183 LEU A N 1
ATOM 1382 C CA . LEU A 1 183 ? -5.522 -5.529 -5.959 1.00 97.44 183 LEU A CA 1
ATOM 1383 C C . LEU A 1 183 ? -6.968 -5.365 -5.499 1.00 97.44 183 LEU A C 1
ATOM 1385 O O . LEU A 1 183 ? -7.484 -4.251 -5.491 1.00 97.44 183 LEU A O 1
ATOM 1389 N N . SER A 1 184 ? -7.595 -6.449 -5.050 1.00 97.25 184 SER A N 1
ATOM 1390 C CA . SER A 1 184 ? -8.847 -6.389 -4.296 1.00 97.25 184 SER A CA 1
ATOM 1391 C C . SER A 1 184 ? -8.579 -5.930 -2.877 1.00 97.25 184 SER A C 1
ATOM 1393 O O . SER A 1 184 ? -7.758 -6.527 -2.185 1.00 97.25 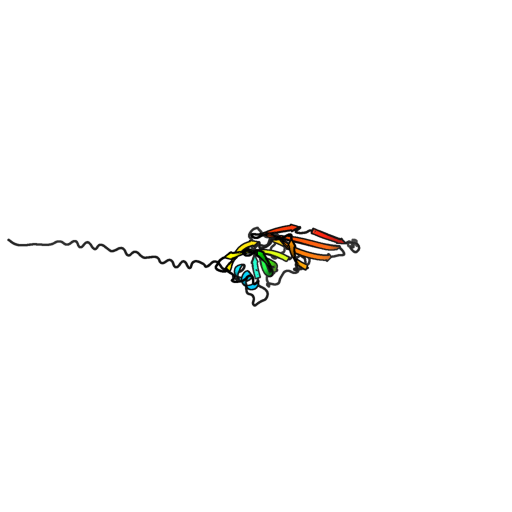184 SER A O 1
ATOM 1395 N N . LEU A 1 185 ? -9.307 -4.910 -2.428 1.00 97.94 185 LEU A N 1
ATOM 1396 C CA . LEU A 1 185 ? -9.242 -4.424 -1.054 1.00 97.94 185 LEU A CA 1
ATOM 1397 C C . LEU A 1 185 ? -10.351 -5.084 -0.238 1.00 97.94 185 LEU A C 1
ATOM 1399 O O . LEU A 1 185 ? -11.532 -4.895 -0.530 1.00 97.94 185 LEU A O 1
ATOM 1403 N N . GLN A 1 186 ? -9.969 -5.879 0.756 1.00 96.12 186 GLN A N 1
ATOM 1404 C CA . GLN A 1 186 ? -10.886 -6.548 1.676 1.00 96.12 186 GLN A CA 1
ATOM 1405 C C . GLN A 1 186 ? -10.646 -6.048 3.106 1.00 96.12 186 GLN A C 1
ATOM 1407 O O . GLN A 1 186 ? -9.611 -5.435 3.375 1.00 96.12 186 GLN A O 1
ATOM 1412 N N . PRO A 1 187 ? -11.592 -6.277 4.031 1.00 95.81 187 PRO A N 1
ATOM 1413 C CA . PRO A 1 187 ? -11.497 -5.761 5.392 1.00 95.81 187 PRO A CA 1
ATOM 1414 C C . PRO A 1 187 ? -10.259 -6.134 6.195 1.00 95.81 187 PRO A C 1
ATOM 1416 O O . PRO A 1 187 ? -9.851 -5.379 7.070 1.00 95.81 187 PRO A O 1
ATOM 1419 N N . ASP A 1 188 ? -9.699 -7.307 5.946 1.00 95.62 188 ASP A N 1
ATOM 1420 C CA . ASP A 1 188 ? -8.572 -7.869 6.678 1.00 95.62 188 ASP A CA 1
ATOM 1421 C C . ASP A 1 188 ? -7.305 -7.933 5.823 1.00 95.62 188 ASP A C 1
ATOM 1423 O O . ASP A 1 188 ? -6.207 -7.955 6.371 1.00 95.62 188 ASP A O 1
ATOM 1427 N N . ARG A 1 189 ? -7.420 -7.895 4.492 1.00 96.81 189 ARG A N 1
ATOM 1428 C CA . ARG A 1 189 ? -6.270 -7.991 3.589 1.00 96.81 189 ARG A CA 1
ATOM 1429 C C . ARG A 1 189 ? -6.524 -7.384 2.215 1.00 96.81 189 ARG A C 1
ATOM 1431 O O . ARG A 1 189 ? -7.641 -7.375 1.705 1.00 96.81 189 ARG A O 1
ATOM 1438 N N . ALA A 1 190 ? -5.452 -6.972 1.554 1.00 97.25 190 ALA A N 1
ATOM 1439 C CA . ALA A 1 190 ? -5.432 -6.806 0.112 1.00 97.25 190 ALA A CA 1
ATOM 1440 C C . ALA A 1 190 ? -5.011 -8.122 -0.564 1.00 97.25 190 ALA A C 1
ATOM 1442 O O . ALA A 1 190 ? -4.110 -8.833 -0.098 1.00 97.25 190 ALA A O 1
ATOM 1443 N N . ILE A 1 191 ? -5.677 -8.451 -1.671 1.00 96.19 191 ILE A N 1
ATOM 1444 C CA . ILE A 1 191 ? -5.433 -9.669 -2.448 1.00 96.19 191 ILE A CA 1
ATOM 1445 C C . ILE A 1 191 ? -5.067 -9.281 -3.881 1.00 96.19 191 ILE A C 1
ATOM 1447 O O . ILE A 1 191 ? -5.870 -8.613 -4.539 1.00 96.19 191 ILE A O 1
ATOM 1451 N N . PRO A 1 192 ? -3.898 -9.704 -4.392 1.00 94.94 192 PRO A N 1
ATOM 1452 C CA . PRO A 1 192 ? -3.590 -9.584 -5.809 1.00 94.94 192 PRO A CA 1
ATOM 1453 C C . PRO A 1 192 ? -4.653 -10.273 -6.663 1.00 94.94 192 PRO A C 1
ATOM 1455 O O . PRO A 1 192 ? -4.896 -11.467 -6.516 1.00 94.94 192 PRO A O 1
ATOM 1458 N N . TYR A 1 193 ? -5.294 -9.508 -7.543 1.00 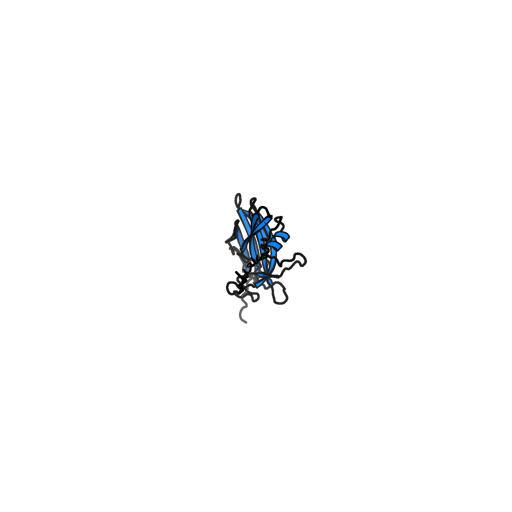91.50 193 TYR A N 1
ATOM 1459 C CA . TYR A 1 193 ? -6.272 -10.021 -8.500 1.00 91.50 193 TYR A CA 1
ATOM 1460 C C . TYR A 1 193 ? -5.619 -10.270 -9.864 1.00 91.50 193 TYR A C 1
ATOM 1462 O O . TYR A 1 193 ? -5.802 -11.323 -10.465 1.00 91.50 193 TYR A O 1
ATOM 1470 N N . ALA A 1 194 ? -4.804 -9.318 -10.321 1.00 91.44 194 ALA A N 1
ATOM 1471 C CA . ALA A 1 194 ? -3.974 -9.440 -11.515 1.00 91.44 194 ALA A CA 1
ATOM 1472 C C . ALA A 1 194 ? -2.704 -8.603 -11.293 1.00 91.44 194 ALA A C 1
ATOM 1474 O O . ALA A 1 194 ? -2.757 -7.408 -11.549 1.00 91.44 194 ALA A O 1
ATOM 1475 N N . PRO A 1 195 ? -1.615 -9.153 -10.725 1.00 85.38 195 PRO A N 1
ATOM 1476 C CA . PRO A 1 195 ? -0.479 -8.353 -10.247 1.00 85.38 195 PRO A CA 1
ATOM 1477 C C . PRO A 1 195 ? 0.462 -7.836 -11.346 1.00 85.38 195 PRO A C 1
ATOM 1479 O O . PRO A 1 195 ? 1.194 -6.887 -11.088 1.00 85.38 195 PRO A O 1
ATOM 1482 N N . ASP A 1 196 ? 0.453 -8.441 -12.537 1.00 87.88 196 ASP A N 1
ATOM 1483 C CA . ASP A 1 196 ? 1.380 -8.113 -13.632 1.00 87.88 196 ASP A CA 1
ATOM 1484 C C . ASP A 1 196 ? 0.750 -8.397 -15.010 1.00 87.88 196 ASP A C 1
ATOM 1486 O O . ASP A 1 196 ? 1.220 -9.215 -15.802 1.00 87.88 196 ASP A O 1
ATOM 1490 N N . LEU A 1 197 ? -0.410 -7.795 -15.278 1.00 94.19 197 LEU A N 1
ATOM 1491 C CA . LEU A 1 197 ? -1.097 -7.965 -16.556 1.00 94.19 197 LEU A CA 1
ATOM 1492 C C . LEU A 1 197 ? -0.419 -7.109 -17.630 1.00 94.19 197 LEU A C 1
ATOM 1494 O O . LEU A 1 197 ? -0.542 -5.885 -17.612 1.00 94.19 197 LEU A O 1
ATOM 1498 N N . LEU A 1 198 ? 0.243 -7.746 -18.597 1.00 94.38 198 LEU A N 1
ATOM 1499 C CA . LEU A 1 198 ? 0.784 -7.066 -19.774 1.00 94.38 198 LEU A CA 1
ATOM 1500 C C . LEU A 1 198 ? -0.363 -6.492 -20.625 1.00 94.38 198 LEU A C 1
ATOM 1502 O O . LEU A 1 198 ? -1.195 -7.238 -21.140 1.00 94.38 198 LEU A O 1
ATOM 1506 N N . LEU A 1 199 ? -0.399 -5.168 -20.774 1.00 94.94 199 LEU A N 1
ATOM 1507 C CA . LEU A 1 199 ? -1.388 -4.458 -21.587 1.00 94.94 199 LEU A CA 1
ATOM 1508 C C . LEU A 1 199 ? -0.938 -4.307 -23.041 1.00 94.94 199 LEU A C 1
ATOM 1510 O O . LEU A 1 199 ? -1.755 -4.397 -23.955 1.00 94.94 199 LEU A O 1
ATOM 1514 N N . SER A 1 200 ? 0.351 -4.042 -23.252 1.00 94.38 200 SER A N 1
ATOM 1515 C CA . SER A 1 200 ? 0.941 -3.864 -24.578 1.00 94.38 200 SER A CA 1
ATOM 1516 C C . SER A 1 200 ? 2.442 -4.155 -24.555 1.00 94.38 200 SER A C 1
ATOM 1518 O O . SER A 1 200 ? 3.110 -3.982 -23.531 1.00 94.38 200 SER A O 1
ATOM 1520 N N . ALA A 1 201 ? 2.966 -4.605 -25.695 1.00 92.38 201 ALA A N 1
ATOM 1521 C CA . ALA A 1 201 ? 4.391 -4.769 -25.948 1.00 92.38 201 ALA A CA 1
ATOM 1522 C C . ALA A 1 201 ? 4.686 -4.408 -27.410 1.00 92.38 201 ALA A C 1
ATOM 1524 O O . ALA A 1 201 ? 4.008 -4.900 -28.307 1.00 92.38 201 ALA A O 1
ATOM 1525 N N . GLU A 1 202 ? 5.683 -3.555 -27.628 1.00 90.31 202 GLU A N 1
ATOM 1526 C CA . GLU A 1 202 ? 6.100 -3.048 -28.935 1.00 90.31 202 GLU A CA 1
ATOM 1527 C C . GLU A 1 202 ? 7.627 -3.116 -29.030 1.00 90.31 202 GLU A C 1
ATOM 1529 O O . GLU A 1 202 ? 8.329 -2.759 -28.080 1.00 90.31 202 GLU A O 1
ATOM 1534 N N . ASN A 1 203 ? 8.140 -3.600 -30.159 1.00 87.88 203 ASN A N 1
ATOM 1535 C CA . ASN A 1 203 ? 9.571 -3.815 -30.379 1.00 87.88 203 ASN A CA 1
ATOM 1536 C C . ASN A 1 203 ? 10.035 -3.418 -31.787 1.00 87.88 203 ASN A C 1
ATOM 1538 O O . ASN A 1 203 ? 11.156 -3.742 -32.169 1.00 87.88 203 ASN A O 1
ATOM 1542 N N . THR A 1 204 ? 9.210 -2.710 -32.564 1.00 81.44 204 THR A N 1
ATOM 1543 C CA . THR A 1 204 ? 9.534 -2.296 -33.944 1.00 81.44 204 THR A CA 1
ATOM 1544 C C . THR A 1 204 ? 10.770 -1.394 -34.085 1.00 81.44 204 THR A C 1
ATOM 1546 O O . THR A 1 204 ? 11.230 -1.190 -35.204 1.00 81.44 204 THR A O 1
ATOM 1549 N N . GLY A 1 205 ? 11.347 -0.894 -32.985 1.00 71.62 205 GLY A N 1
ATOM 1550 C CA . GLY A 1 205 ? 12.613 -0.144 -32.965 1.00 71.62 205 GLY A CA 1
ATOM 1551 C C . GLY A 1 205 ? 13.748 -0.816 -32.185 1.00 71.62 205 GLY A C 1
ATOM 1552 O O . GLY A 1 205 ? 14.761 -0.172 -31.921 1.00 71.62 205 GLY A O 1
ATOM 1553 N N . ALA A 1 206 ? 13.574 -2.068 -31.758 1.00 80.62 206 ALA A N 1
ATOM 1554 C CA . ALA A 1 206 ? 14.627 -2.809 -31.081 1.00 80.62 206 ALA A CA 1
ATOM 1555 C C . ALA A 1 206 ? 15.668 -3.289 -32.100 1.00 80.62 206 ALA A C 1
ATOM 1557 O O . ALA A 1 206 ? 15.337 -3.967 -33.074 1.00 80.62 206 ALA A O 1
ATOM 1558 N N . HIS A 1 207 ? 16.930 -2.958 -31.854 1.00 69.12 207 HIS A N 1
ATOM 1559 C CA . HIS A 1 207 ? 18.066 -3.493 -32.590 1.00 69.12 207 HIS A CA 1
ATOM 1560 C C . HIS A 1 207 ? 18.914 -4.281 -31.598 1.00 69.12 207 HIS A C 1
ATOM 1562 O O . HIS A 1 207 ? 19.318 -3.737 -30.570 1.00 69.12 207 HIS A O 1
ATOM 1568 N N . GLU A 1 208 ? 19.157 -5.559 -31.880 1.00 64.31 208 GLU A N 1
ATOM 1569 C CA . GLU A 1 208 ? 20.267 -6.255 -31.234 1.00 64.31 208 GLU A CA 1
ATOM 1570 C C . GLU A 1 208 ? 21.553 -5.556 -31.694 1.00 64.31 208 GLU A C 1
ATOM 1572 O O . GLU A 1 208 ? 21.657 -5.174 -32.865 1.00 64.31 208 GLU A O 1
ATOM 1577 N N . GLU A 1 209 ? 22.497 -5.310 -30.782 1.00 61.91 209 GLU A N 1
ATOM 1578 C CA . GLU A 1 209 ? 23.841 -4.905 -31.194 1.00 61.91 209 GLU A CA 1
ATOM 1579 C C . GLU A 1 209 ? 24.348 -5.999 -32.137 1.00 61.91 209 GLU A C 1
ATOM 1581 O O . GLU A 1 209 ? 24.577 -7.130 -31.716 1.00 61.91 209 GLU A O 1
ATOM 1586 N N . CYS A 1 210 ? 24.438 -5.703 -33.435 1.00 62.28 210 CYS A N 1
ATOM 1587 C CA . CYS A 1 210 ? 25.121 -6.597 -34.353 1.00 62.28 210 CYS A CA 1
ATOM 1588 C C . CYS A 1 210 ? 26.566 -6.694 -33.860 1.00 62.28 210 CYS A C 1
ATOM 1590 O O . CYS A 1 210 ? 27.259 -5.675 -33.874 1.00 62.28 210 CYS A O 1
ATOM 1592 N N . ASP A 1 211 ? 26.988 -7.884 -33.420 1.00 56.66 211 ASP A N 1
ATOM 1593 C CA . ASP A 1 211 ? 28.380 -8.165 -33.066 1.00 56.66 211 ASP A CA 1
ATOM 1594 C C . ASP A 1 211 ? 29.298 -7.604 -34.164 1.00 56.66 211 ASP A C 1
ATOM 1596 O O . ASP A 1 211 ? 29.193 -7.991 -35.334 1.00 56.66 211 ASP A O 1
ATOM 1600 N N . SER A 1 212 ? 30.156 -6.650 -33.794 1.00 54.88 212 SER A N 1
ATOM 1601 C CA . SER A 1 212 ? 31.202 -6.100 -34.663 1.00 54.88 212 SER A CA 1
ATOM 1602 C C . SER A 1 212 ? 32.508 -6.853 -34.486 1.00 54.88 212 SER A C 1
ATOM 1604 O O . SER A 1 212 ? 32.944 -6.937 -33.312 1.00 54.88 212 SER A O 1
#

Sequence (212 aa):
MVKALLTKTIFCFAMVGLLTLASCNKEEEIPHAATLDRTALMAVAFPDWKASDGKTIQAIELPINSGGKQAPTGSKTRSEILPLYVVRLNESQAVMLTQALAVDSSGEALACHACPGYVGAYSFTRYPAGWRLTARQDAVTTVGLEGTLGKTQIVRFGENGFLFSANWGSCWQGYCRQWLALLSLQPDRAIPYAPDLLLSAENTGAHEECDS

Radius of gyration: 29.35 Å; chains: 1; bounding box: 53×37×137 Å

Secondary structure (DSSP, 8-state):
----------------------------PPP-BSS--HHHHHHHH-TT--GGGS--EEEEE-SB-TTSSBPPTTPEEEEEEEEEEEEE-SSSEEEEEEEEEEB-SSSPBP--TT-PEEEEEEEEEEETTEEEEEEEEEEEEEE-BTTB--EEEEEEETTTEEEEEEEEEEEETTEEEEEEEEEEE-SS-EEEEEEEEEEEEE-TT-------